Protein AF-A0AA41Q499-F1 (afdb_monomer)

Structure (mmCIF, N/CA/C/O backbone):
data_AF-A0AA41Q499-F1
#
_entry.id   AF-A0AA41Q499-F1
#
loop_
_atom_site.group_PDB
_atom_site.id
_atom_site.type_symbol
_atom_site.label_atom_id
_atom_site.label_alt_id
_atom_site.label_comp_id
_atom_site.label_asym_id
_atom_site.label_entity_id
_atom_site.label_seq_id
_atom_site.pdbx_PDB_ins_code
_atom_site.Cartn_x
_atom_site.Cartn_y
_atom_site.Cartn_z
_atom_site.occupancy
_atom_site.B_iso_or_equiv
_atom_site.auth_seq_id
_atom_site.auth_comp_id
_atom_site.auth_asym_id
_atom_site.auth_atom_id
_atom_site.pdbx_PDB_model_num
ATOM 1 N N . MET A 1 1 ? -17.524 -52.673 -9.592 1.00 49.00 1 MET A N 1
ATOM 2 C CA . MET A 1 1 ? -18.137 -52.520 -10.930 1.00 49.00 1 MET A CA 1
ATOM 3 C C . MET A 1 1 ? -19.169 -51.407 -10.842 1.00 49.00 1 MET A C 1
ATOM 5 O O . MET A 1 1 ? -19.839 -51.350 -9.822 1.00 49.00 1 MET A O 1
ATOM 9 N N . SER A 1 2 ? -19.256 -50.560 -11.874 1.00 45.56 2 SER A N 1
ATOM 10 C CA . SER A 1 2 ? -20.000 -49.282 -11.948 1.00 45.56 2 SER A CA 1
ATOM 11 C C . SER A 1 2 ? -19.295 -48.125 -11.217 1.00 45.56 2 SER A C 1
ATOM 13 O O . SER A 1 2 ? -19.260 -48.105 -9.995 1.00 45.56 2 SER A O 1
ATOM 15 N N . GLY A 1 3 ? -18.615 -47.171 -11.860 1.00 41.41 3 GLY A N 1
ATOM 16 C CA . GLY A 1 3 ? -18.706 -46.705 -13.250 1.00 41.41 3 GLY A CA 1
ATOM 17 C C . GLY A 1 3 ? -19.761 -45.599 -13.365 1.00 41.41 3 GLY A C 1
ATOM 18 O O . GLY A 1 3 ? -20.896 -45.833 -12.968 1.00 41.41 3 GLY A O 1
ATOM 19 N N . ASP A 1 4 ? -19.349 -44.445 -13.899 1.00 52.06 4 ASP A N 1
ATOM 20 C CA . ASP A 1 4 ? -20.146 -43.274 -14.316 1.00 52.06 4 ASP A CA 1
ATOM 21 C C . ASP A 1 4 ? -20.616 -42.248 -13.277 1.00 52.06 4 ASP A C 1
ATOM 23 O O . ASP A 1 4 ? -21.731 -42.296 -12.768 1.00 52.06 4 ASP A O 1
ATOM 27 N N . ALA A 1 5 ? -19.795 -41.208 -13.073 1.00 48.59 5 ALA A N 1
ATOM 28 C CA . ALA A 1 5 ? -20.274 -39.909 -12.578 1.00 48.59 5 ALA A CA 1
ATOM 29 C C . ALA A 1 5 ? -19.362 -38.711 -12.938 1.00 48.59 5 ALA A C 1
ATOM 31 O O . ALA A 1 5 ? -19.284 -37.757 -12.160 1.00 48.59 5 ALA A O 1
ATOM 32 N N . ARG A 1 6 ? -18.620 -38.728 -14.063 1.00 48.22 6 ARG A N 1
ATOM 33 C CA . ARG A 1 6 ? -17.633 -37.655 -14.338 1.00 48.22 6 ARG A CA 1
ATOM 34 C C . ARG A 1 6 ? -17.568 -37.035 -15.735 1.00 48.22 6 ARG A C 1
ATOM 36 O O . ARG A 1 6 ? -16.698 -36.203 -15.953 1.00 48.22 6 ARG A O 1
ATOM 43 N N . GLU A 1 7 ? -18.522 -37.296 -16.621 1.00 50.66 7 GLU A N 1
ATOM 44 C CA . GLU A 1 7 ? -18.574 -36.659 -17.948 1.00 50.66 7 GLU A CA 1
ATOM 45 C C . GLU A 1 7 ? -19.890 -35.905 -18.153 1.00 50.66 7 GLU A C 1
ATOM 47 O O . GLU A 1 7 ? -20.846 -36.435 -18.715 1.00 50.66 7 GLU A O 1
ATOM 52 N N . ARG A 1 8 ? -19.982 -34.661 -17.655 1.00 49.72 8 ARG A N 1
ATOM 53 C CA . ARG A 1 8 ? -21.049 -33.731 -18.081 1.00 49.72 8 ARG A CA 1
ATOM 54 C C . ARG A 1 8 ? -20.822 -32.264 -17.706 1.00 49.72 8 ARG A C 1
ATOM 56 O O . ARG A 1 8 ? -21.740 -31.615 -17.226 1.00 49.72 8 ARG A O 1
ATOM 63 N N . VAL A 1 9 ? -19.624 -31.712 -17.910 1.00 52.47 9 VAL A N 1
ATOM 64 C CA . VAL A 1 9 ? -19.437 -30.245 -17.849 1.00 52.47 9 VAL A CA 1
ATOM 65 C C . VAL A 1 9 ? -18.378 -29.776 -18.855 1.00 52.47 9 VAL A C 1
ATOM 67 O O . VAL A 1 9 ? -17.438 -29.085 -18.495 1.00 52.47 9 VAL A O 1
ATOM 70 N N . GLU A 1 10 ? -18.518 -30.139 -20.129 1.00 50.50 10 GLU A N 1
ATOM 71 C CA . GLU A 1 10 ? -17.802 -29.480 -21.231 1.00 50.50 10 GLU A CA 1
ATOM 72 C C . GLU A 1 10 ? -18.758 -29.379 -22.422 1.00 50.50 10 GLU A C 1
ATOM 74 O O . GLU A 1 10 ? -19.064 -30.370 -23.076 1.00 50.50 10 GLU A O 1
ATOM 79 N N . GLY A 1 11 ? -19.328 -28.193 -22.650 1.00 47.84 11 GLY A N 1
ATOM 80 C CA . GLY A 1 11 ? -20.305 -28.009 -23.725 1.00 47.84 11 GLY A CA 1
ATOM 81 C C . GLY A 1 11 ? -21.080 -26.699 -23.658 1.00 47.84 11 GLY A C 1
ATOM 82 O O . GLY A 1 11 ? -22.304 -26.713 -23.672 1.00 47.84 11 GLY A O 1
ATOM 83 N N . ALA A 1 12 ? -20.387 -25.565 -23.554 1.00 46.06 12 ALA A N 1
ATOM 84 C CA . ALA A 1 12 ? -20.988 -24.247 -23.781 1.00 46.06 12 ALA A CA 1
ATOM 85 C C . ALA A 1 12 ? -19.937 -23.258 -24.315 1.00 46.06 12 ALA A C 1
ATOM 87 O O . ALA A 1 12 ? -19.732 -22.176 -23.771 1.00 46.06 12 ALA A O 1
ATOM 88 N N . ALA A 1 13 ? -19.239 -23.654 -25.381 1.00 46.53 13 ALA A N 1
ATOM 89 C CA . ALA A 1 13 ? -18.496 -22.736 -26.236 1.00 46.53 13 ALA A CA 1
ATOM 90 C C . ALA A 1 13 ? -19.452 -22.260 -27.340 1.00 46.53 13 ALA A C 1
ATOM 92 O O . ALA A 1 13 ? -19.577 -22.885 -28.389 1.00 46.53 13 ALA A O 1
ATOM 93 N N . GLY A 1 14 ? -20.201 -21.197 -27.039 1.00 47.72 14 GLY A N 1
ATOM 94 C CA . GLY A 1 14 ? -21.052 -20.502 -27.998 1.00 47.72 14 GLY A CA 1
ATOM 95 C C . GLY A 1 14 ? -20.212 -19.579 -28.871 1.00 47.72 14 GLY A C 1
ATOM 96 O O . GLY A 1 14 ? -19.855 -18.478 -28.461 1.00 47.72 14 GLY A O 1
ATOM 97 N N . THR A 1 15 ? -19.898 -20.055 -30.068 1.00 47.66 15 THR A N 1
ATOM 98 C CA . THR A 1 15 ? -19.385 -19.287 -31.201 1.00 47.66 15 THR A CA 1
ATOM 99 C C . THR A 1 15 ? -20.528 -18.438 -31.760 1.00 47.66 15 THR A C 1
ATOM 101 O O . THR A 1 15 ? -21.470 -18.965 -32.345 1.00 47.66 15 THR A O 1
ATOM 104 N N . GLY A 1 16 ? -20.467 -17.126 -31.540 1.00 50.94 16 GLY A N 1
ATOM 105 C CA . GLY A 1 16 ? -21.378 -16.143 -32.121 1.00 50.94 16 GLY A CA 1
ATOM 106 C C . GLY A 1 16 ? -20.576 -15.092 -32.873 1.00 50.94 16 GLY A C 1
ATOM 107 O O . GLY A 1 16 ? -20.203 -14.075 -32.296 1.00 50.94 16 GLY A O 1
ATOM 108 N N . ASP A 1 17 ? -20.289 -15.381 -34.140 1.00 48.78 17 ASP A N 1
ATOM 109 C CA . ASP A 1 17 ? -19.754 -14.431 -35.111 1.00 48.78 17 ASP A CA 1
ATOM 110 C C . ASP A 1 17 ? -20.888 -13.646 -35.794 1.00 48.78 17 ASP A C 1
ATOM 112 O O . ASP A 1 17 ? -21.971 -14.170 -36.041 1.00 48.78 17 ASP A O 1
ATOM 116 N N . ALA A 1 18 ? -20.537 -12.419 -36.188 1.00 45.59 18 ALA A N 1
ATOM 117 C CA . ALA A 1 18 ? -21.080 -11.645 -37.310 1.00 45.59 18 ALA A CA 1
ATOM 118 C C . ALA A 1 18 ? -22.476 -10.987 -37.200 1.00 45.59 18 ALA A C 1
ATOM 120 O O . ALA A 1 18 ? -23.498 -11.556 -37.564 1.00 45.59 18 ALA A O 1
ATOM 121 N N . ALA A 1 19 ? -22.463 -9.687 -36.879 1.00 47.41 19 ALA A N 1
ATOM 122 C CA . ALA A 1 19 ? -23.127 -8.597 -37.623 1.00 47.41 19 ALA A CA 1
ATOM 123 C C . ALA A 1 19 ? -22.634 -7.268 -37.000 1.00 47.41 19 ALA A C 1
ATOM 125 O O . ALA A 1 19 ? -22.725 -7.086 -35.794 1.00 47.41 19 ALA A O 1
ATOM 126 N N . GLY A 1 20 ? -21.982 -6.327 -37.685 1.00 43.19 20 GLY A N 1
ATOM 127 C CA . GLY A 1 20 ? -22.344 -5.777 -38.986 1.00 43.19 20 GLY A CA 1
ATOM 128 C C . GLY A 1 20 ? -23.484 -4.775 -38.794 1.00 43.19 20 GLY A C 1
ATOM 129 O O . GLY A 1 20 ? -24.637 -5.158 -38.931 1.00 43.19 20 GLY A O 1
ATOM 130 N N . GLY A 1 21 ? -23.197 -3.517 -38.434 1.00 42.28 21 GLY A N 1
ATOM 131 C CA . GLY A 1 21 ? -24.280 -2.553 -38.215 1.00 42.28 21 GLY A CA 1
ATOM 132 C C . GLY A 1 21 ? -23.874 -1.172 -37.715 1.00 42.28 21 GLY A C 1
ATOM 133 O O . GLY A 1 21 ? -23.956 -0.900 -36.528 1.00 42.28 21 GLY A O 1
ATOM 134 N N . SER A 1 22 ? -23.522 -0.309 -38.666 1.00 44.81 22 SER A N 1
ATOM 135 C CA . SER A 1 22 ? -23.851 1.121 -38.711 1.00 44.81 22 SER A CA 1
ATOM 136 C C . SER A 1 22 ? -23.398 2.044 -37.572 1.00 44.81 22 SER A C 1
ATOM 138 O O . SER A 1 22 ? -23.951 2.082 -36.476 1.00 44.81 22 SER A O 1
ATOM 140 N N . GLY A 1 23 ? -22.461 2.926 -37.927 1.00 48.88 23 GLY A N 1
ATOM 141 C CA . GLY A 1 23 ? -22.210 4.167 -37.210 1.00 48.88 23 GLY A CA 1
ATOM 142 C C . GLY A 1 23 ? -23.476 5.020 -37.123 1.00 48.88 23 GLY A C 1
ATOM 143 O O . GLY A 1 23 ? -24.023 5.451 -38.135 1.00 48.88 23 GLY A O 1
ATOM 144 N N . GLY A 1 24 ? -23.922 5.260 -35.895 1.00 46.75 24 GLY A N 1
ATOM 145 C CA . GLY A 1 24 ? -24.858 6.314 -35.539 1.00 46.75 24 GLY A CA 1
ATOM 146 C C . GLY A 1 24 ? -24.092 7.393 -34.791 1.00 46.75 24 GLY A C 1
ATOM 147 O O . GLY A 1 24 ? -23.709 7.202 -33.640 1.00 46.75 24 GLY A O 1
ATOM 148 N N . VAL A 1 25 ? -23.839 8.508 -35.470 1.00 60.25 25 VAL A N 1
ATOM 149 C CA . VAL A 1 25 ? -23.450 9.775 -34.849 1.00 60.25 25 VAL A CA 1
ATOM 150 C C . VAL A 1 25 ? -24.585 10.173 -33.896 1.00 60.25 25 VAL A C 1
ATOM 152 O O . VAL A 1 25 ? -25.722 10.290 -34.357 1.00 60.25 25 VAL A O 1
ATOM 155 N N . PRO A 1 26 ? -24.343 10.348 -32.586 1.00 61.91 26 PRO A N 1
ATOM 156 C CA . PRO A 1 26 ? -25.371 10.880 -31.705 1.00 61.91 26 PRO A CA 1
ATOM 157 C C . PRO A 1 26 ? -25.630 12.352 -32.075 1.00 61.91 26 PRO A C 1
ATOM 159 O O . PRO A 1 26 ? -24.667 13.105 -32.241 1.00 61.91 26 PRO A O 1
ATOM 162 N N . PRO A 1 27 ? -26.896 12.776 -32.230 1.00 60.09 27 PRO A N 1
ATOM 163 C CA . PRO A 1 27 ? -27.219 14.162 -32.534 1.00 60.09 27 PRO A CA 1
ATOM 164 C C . PRO A 1 27 ? -26.810 15.077 -31.375 1.00 60.09 27 PRO A C 1
ATOM 166 O O . PRO A 1 27 ? -27.083 14.791 -30.207 1.00 60.09 27 PRO A O 1
ATOM 169 N N . GLU A 1 28 ? -26.166 16.191 -31.725 1.00 53.00 28 GLU A N 1
ATOM 170 C CA . GLU A 1 28 ? -25.984 17.346 -30.850 1.00 53.00 28 GLU A CA 1
ATOM 171 C C . GLU A 1 28 ? -27.330 17.776 -30.243 1.00 53.00 28 GLU A C 1
ATOM 173 O O . GLU A 1 28 ? -28.268 18.073 -30.991 1.00 53.00 28 GLU A O 1
ATOM 178 N N . PRO A 1 29 ? -27.438 17.907 -28.910 1.00 57.09 29 PRO A N 1
ATOM 179 C CA . PRO A 1 29 ? -28.519 18.659 -28.302 1.00 57.09 29 PRO A CA 1
ATOM 180 C C . PRO A 1 29 ? -28.250 20.159 -28.488 1.00 57.09 29 PRO A C 1
ATOM 182 O O . PRO A 1 29 ? -27.723 20.847 -27.616 1.00 57.09 29 PRO A O 1
ATOM 185 N N . SER A 1 30 ? -28.637 20.668 -29.655 1.00 55.22 30 SER A N 1
ATOM 186 C CA . SER A 1 30 ? -28.934 22.081 -29.862 1.00 55.22 30 SER A CA 1
ATOM 187 C C . SER A 1 30 ? -30.302 22.360 -29.240 1.00 55.22 30 SER A C 1
ATOM 189 O O . SER A 1 30 ? -31.347 22.012 -29.782 1.00 55.22 30 SER A O 1
ATOM 191 N N . GLY A 1 31 ? -30.311 22.945 -28.044 1.00 47.59 31 GLY A N 1
ATOM 192 C CA . GLY A 1 31 ? -31.575 23.248 -27.394 1.00 47.59 31 GLY A CA 1
ATOM 193 C C . GLY A 1 31 ? -31.456 23.831 -25.999 1.00 47.59 31 GLY A C 1
ATOM 194 O O . GLY A 1 31 ? -31.385 23.095 -25.023 1.00 47.59 31 GLY A O 1
ATOM 195 N N . ARG A 1 32 ? -31.655 25.150 -25.958 1.00 43.12 32 ARG A N 1
ATOM 196 C CA . ARG A 1 32 ? -32.488 25.837 -24.963 1.00 43.12 32 ARG A CA 1
ATOM 197 C C . ARG A 1 32 ? -31.788 26.336 -23.698 1.00 43.12 32 ARG A C 1
ATOM 199 O O . ARG A 1 32 ? -31.749 25.696 -22.652 1.00 43.12 32 ARG A O 1
ATOM 206 N N . SER A 1 33 ? -31.327 27.579 -23.829 1.00 54.72 33 SER A N 1
ATOM 207 C CA . SER A 1 33 ? -31.548 28.649 -22.857 1.00 54.72 33 SER A CA 1
ATOM 208 C C . SER A 1 33 ? -32.869 28.468 -22.116 1.00 54.72 33 SER A C 1
ATOM 210 O O . SER A 1 33 ? -33.902 28.434 -22.770 1.00 54.72 33 SER A O 1
ATOM 212 N N . ASP A 1 34 ? -32.792 28.335 -20.796 1.00 48.66 34 ASP A N 1
ATOM 213 C CA . ASP A 1 34 ? -33.735 28.844 -19.794 1.00 48.66 34 ASP A CA 1
ATOM 214 C C . ASP A 1 34 ? -33.146 28.457 -18.432 1.00 48.66 34 ASP A C 1
ATOM 216 O O . ASP A 1 34 ? -33.470 27.427 -17.845 1.00 48.66 34 ASP A O 1
ATOM 220 N N . ALA A 1 35 ? -32.182 29.251 -17.960 1.00 44.56 35 ALA A N 1
ATOM 221 C CA . ALA A 1 35 ? -31.728 29.170 -16.581 1.00 44.56 35 ALA A CA 1
ATOM 222 C C . ALA A 1 35 ? -32.799 29.841 -15.701 1.00 44.56 35 ALA A C 1
ATOM 224 O O . ALA A 1 35 ? -32.964 31.060 -15.795 1.00 44.56 35 ALA A O 1
ATOM 225 N N . PRO A 1 36 ? -33.541 29.103 -14.855 1.00 52.41 36 PRO A N 1
ATOM 226 C CA . PRO A 1 36 ? -34.376 29.733 -13.850 1.00 52.41 36 PRO A CA 1
ATOM 227 C C . PRO A 1 36 ? -33.457 30.447 -12.860 1.00 52.41 36 PRO A C 1
ATOM 229 O O . PRO A 1 36 ? -32.473 29.878 -12.380 1.00 52.41 36 PRO A O 1
ATOM 232 N N . GLY A 1 37 ? -33.766 31.717 -12.603 1.00 51.62 37 GLY A N 1
ATOM 233 C CA . GLY A 1 37 ? -33.041 32.566 -11.674 1.00 51.62 37 GLY A CA 1
ATOM 234 C C . GLY A 1 37 ? -32.734 31.832 -10.374 1.00 51.62 37 GLY A C 1
ATOM 235 O O . GLY A 1 37 ? -33.625 31.320 -9.697 1.00 51.62 37 GLY A O 1
ATOM 236 N N . LEU A 1 38 ? -31.447 31.796 -10.039 1.00 48.75 38 LEU A N 1
ATOM 237 C CA . LEU A 1 38 ? -30.964 31.471 -8.709 1.00 48.75 38 LEU A CA 1
ATOM 238 C C . LEU A 1 38 ? -31.445 32.569 -7.757 1.00 48.75 38 LEU A C 1
ATOM 240 O O . LEU A 1 38 ? -30.733 33.527 -7.463 1.00 48.75 38 LEU A O 1
ATOM 244 N N . SER A 1 39 ? -32.679 32.423 -7.286 1.00 52.22 39 SER A N 1
ATOM 245 C CA . SER A 1 39 ? -33.155 33.044 -6.061 1.00 52.22 39 SER A CA 1
ATOM 246 C C . SER A 1 39 ? -32.264 32.507 -4.946 1.00 52.22 39 SER A C 1
ATOM 248 O O . SER A 1 39 ? -32.374 31.345 -4.547 1.00 52.22 39 SER A O 1
ATOM 250 N N . GLY A 1 40 ? -31.311 33.324 -4.502 1.00 64.44 40 GLY A N 1
ATOM 251 C CA . GLY A 1 40 ? -30.504 33.015 -3.331 1.00 64.44 40 GLY A CA 1
ATOM 252 C C . GLY A 1 40 ? -31.403 32.728 -2.120 1.00 64.44 40 GLY A C 1
ATOM 253 O O . GLY A 1 40 ? -32.534 33.221 -2.061 1.00 64.44 40 GLY A O 1
ATOM 254 N N . PRO A 1 41 ? -30.931 31.922 -1.155 1.00 69.81 41 PRO A N 1
ATOM 255 C CA . PRO A 1 41 ? -31.677 31.673 0.069 1.00 69.81 41 PRO A CA 1
ATOM 256 C C . PRO A 1 41 ? -32.040 33.007 0.747 1.00 69.81 41 PRO A C 1
ATOM 258 O O . PRO A 1 41 ? -31.221 33.932 0.731 1.00 69.81 41 PRO A O 1
ATOM 261 N N . PRO A 1 42 ? -33.247 33.126 1.328 1.00 66.56 42 PRO A N 1
ATOM 262 C CA . PRO A 1 42 ? -33.687 34.346 1.992 1.00 66.56 42 PRO A CA 1
ATOM 263 C C . PRO A 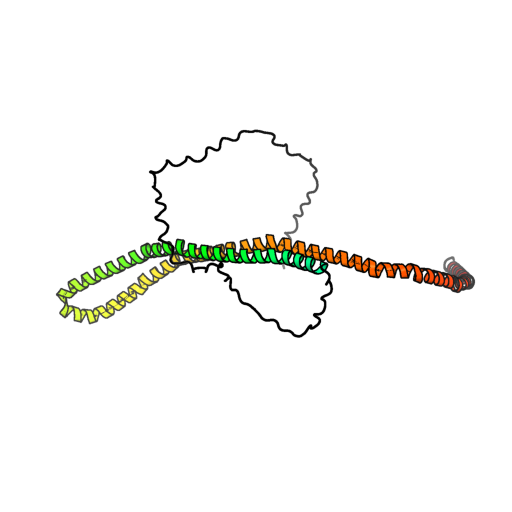1 42 ? -32.670 34.747 3.061 1.00 66.56 42 PRO A C 1
ATOM 265 O O . PRO A 1 42 ? -32.319 33.943 3.929 1.00 66.56 42 PRO A O 1
ATOM 268 N N . GLN A 1 43 ? -32.176 35.986 2.977 1.00 69.94 43 GLN A N 1
ATOM 269 C CA . GLN A 1 43 ? -31.364 36.557 4.044 1.00 69.94 43 GLN A CA 1
ATOM 270 C C . GLN A 1 43 ? -32.176 36.526 5.348 1.00 69.94 43 GLN A C 1
ATOM 272 O O . GLN A 1 43 ? -33.345 36.924 5.343 1.00 69.94 43 GLN A O 1
ATOM 277 N N . PRO A 1 44 ? -31.591 36.060 6.464 1.00 76.94 44 PRO A N 1
ATOM 278 C CA . PRO A 1 44 ? -32.225 36.196 7.763 1.00 76.94 44 PRO A CA 1
ATOM 279 C C . PRO A 1 44 ? -32.408 37.688 8.092 1.00 76.94 44 PRO A C 1
ATOM 281 O O . PRO A 1 44 ? -31.569 38.505 7.700 1.00 76.94 44 PRO A O 1
ATOM 284 N N . PRO A 1 45 ? -33.489 38.058 8.801 1.00 76.19 45 PRO A N 1
ATOM 285 C CA . PRO A 1 45 ? -33.729 39.441 9.190 1.00 76.19 45 PRO A CA 1
ATOM 286 C C . PRO A 1 45 ? -32.537 39.984 9.994 1.00 76.19 45 PRO A C 1
ATOM 288 O O . PRO A 1 45 ? -31.934 39.226 10.764 1.00 76.19 45 PRO A O 1
ATOM 291 N N . PRO A 1 46 ? -32.192 41.277 9.843 1.00 64.12 46 PRO A N 1
ATOM 292 C CA . PRO A 1 46 ? -31.149 41.901 10.641 1.00 64.12 46 PRO A CA 1
ATOM 293 C C . PRO A 1 46 ? -31.527 41.771 12.117 1.00 64.12 46 PRO A C 1
ATOM 295 O O . PRO A 1 46 ? -32.509 42.351 12.582 1.00 64.12 46 PRO A O 1
ATOM 298 N N . GLY A 1 47 ? -30.767 40.949 12.841 1.00 68.88 47 GLY A N 1
ATOM 299 C CA . GLY A 1 47 ? -30.878 40.863 14.289 1.00 68.88 47 GLY A CA 1
ATOM 300 C C . GLY A 1 47 ? -30.599 42.233 14.919 1.00 68.88 47 GLY A C 1
ATOM 301 O O . GLY A 1 47 ? -29.869 43.037 14.329 1.00 68.88 47 GLY A O 1
ATOM 302 N N . PRO A 1 48 ? -31.176 42.522 16.097 1.00 66.56 48 PRO A N 1
ATOM 303 C CA . PRO A 1 48 ? -30.952 43.780 16.799 1.00 66.56 48 PRO A CA 1
ATOM 304 C C . PRO A 1 48 ? -29.449 44.011 16.967 1.00 66.56 48 PRO A C 1
ATOM 306 O O . PRO A 1 48 ? -28.726 43.110 17.394 1.00 66.56 48 PRO A O 1
ATOM 309 N N . GLY A 1 49 ? -28.996 45.200 16.562 1.00 57.84 49 GLY A N 1
ATOM 310 C CA . GLY A 1 49 ? -27.591 45.571 16.449 1.00 57.84 49 GLY A CA 1
ATOM 311 C C . GLY A 1 49 ? -26.783 45.184 17.680 1.00 57.84 49 GLY A C 1
ATOM 312 O O . GLY A 1 49 ? -26.865 45.825 18.726 1.00 57.84 49 GLY A O 1
ATOM 313 N N . VAL A 1 50 ? -25.969 44.142 17.528 1.00 58.22 50 VAL A N 1
ATOM 314 C CA . VAL A 1 50 ? -24.881 43.856 18.452 1.00 58.22 50 VAL A CA 1
ATOM 315 C C . VAL A 1 50 ? -23.836 44.929 18.188 1.00 58.22 50 VAL A C 1
ATOM 317 O O . VAL A 1 50 ? -23.115 44.889 17.191 1.00 58.22 50 VAL A O 1
ATOM 320 N N . VAL A 1 51 ? -23.817 45.935 19.059 1.00 65.12 51 VAL A N 1
ATOM 321 C CA . VAL A 1 51 ? -22.733 46.907 19.167 1.00 65.12 51 VAL A CA 1
ATOM 322 C C . VAL A 1 51 ? -21.472 46.106 19.475 1.00 65.12 51 VAL A C 1
ATOM 324 O O . VAL A 1 51 ? -21.244 45.680 20.605 1.00 65.12 51 VAL A O 1
ATOM 327 N N . HIS A 1 52 ? -20.693 45.814 18.436 1.00 52.84 52 HIS A N 1
ATOM 328 C CA . HIS A 1 52 ? -19.360 45.261 18.584 1.00 52.84 52 HIS A CA 1
ATOM 329 C C . HIS A 1 52 ? -18.495 46.342 19.215 1.00 52.84 52 HIS A C 1
ATOM 331 O O . HIS A 1 52 ? -18.044 47.249 18.526 1.00 52.84 52 HIS A O 1
ATOM 337 N N . ASP A 1 53 ? -18.300 46.250 20.525 1.00 63.00 53 ASP A N 1
ATOM 338 C CA . ASP A 1 53 ? -17.241 46.967 21.215 1.00 63.00 53 ASP A CA 1
ATOM 339 C C . ASP A 1 53 ? -15.897 46.340 20.792 1.00 63.00 53 ASP A C 1
ATOM 341 O O . ASP A 1 53 ? -15.616 45.185 21.140 1.00 63.00 53 ASP A O 1
ATOM 345 N N . PRO A 1 54 ? -15.069 47.032 19.986 1.00 60.50 54 PRO A N 1
ATOM 346 C CA . PRO A 1 54 ? -13.809 46.485 19.496 1.00 60.50 54 PRO A CA 1
ATOM 347 C C . PRO A 1 54 ? -12.743 46.368 20.597 1.00 60.50 54 PRO A C 1
ATOM 349 O O . PRO A 1 54 ? -11.651 45.874 20.325 1.00 60.50 54 PRO A O 1
ATOM 352 N N . THR A 1 55 ? -13.035 46.785 21.834 1.00 63.28 55 THR A N 1
ATOM 353 C CA . THR A 1 55 ? -12.074 46.744 22.945 1.00 63.28 55 THR A CA 1
ATOM 354 C C . THR A 1 55 ? -12.168 45.483 23.810 1.00 63.28 55 THR A C 1
ATOM 356 O O . THR A 1 55 ? -11.239 45.180 24.554 1.00 63.28 55 THR A O 1
ATOM 359 N N . ALA A 1 56 ? -13.218 44.667 23.659 1.00 54.59 56 ALA A N 1
ATOM 360 C CA . ALA A 1 56 ? -13.440 43.498 24.517 1.00 54.59 56 ALA A CA 1
ATOM 361 C C . ALA A 1 56 ? -12.655 42.224 24.117 1.00 54.59 56 ALA A C 1
ATOM 363 O O . ALA A 1 56 ? -12.712 41.223 24.830 1.00 54.59 56 ALA A O 1
ATOM 364 N N . TYR A 1 57 ? -11.911 42.227 23.002 1.00 51.16 57 TYR A N 1
ATOM 365 C CA . TYR A 1 57 ? -11.183 41.036 22.521 1.00 51.16 57 TYR A CA 1
ATOM 366 C C . TYR A 1 57 ? -9.674 41.038 22.794 1.00 51.16 57 TYR A C 1
ATOM 368 O O . TYR A 1 57 ? -8.997 40.064 22.471 1.00 51.16 57 TYR A O 1
ATOM 376 N N . THR A 1 58 ? -9.123 42.085 23.409 1.00 57.59 58 THR A N 1
ATOM 377 C CA . THR A 1 58 ? -7.673 42.177 23.651 1.00 57.59 58 THR A CA 1
ATOM 378 C C . THR A 1 58 ? -7.192 41.535 24.952 1.00 57.59 58 THR A C 1
ATOM 380 O O . THR A 1 58 ? -5.984 41.459 25.154 1.00 57.59 58 THR A O 1
ATOM 383 N N . GLU A 1 59 ? -8.077 41.037 25.821 1.00 57.75 59 GLU A N 1
ATOM 384 C CA . GLU A 1 59 ? -7.663 40.648 27.181 1.00 57.75 59 GLU A CA 1
ATOM 385 C C . GLU A 1 59 ? -7.589 39.134 27.446 1.00 57.75 59 GLU A C 1
ATOM 387 O O . GLU A 1 59 ? -6.963 38.716 28.416 1.00 57.75 59 GLU A O 1
ATOM 392 N N . TYR A 1 60 ? -8.125 38.278 26.567 1.00 54.34 60 TYR A N 1
ATOM 393 C CA . TYR A 1 60 ? -8.290 36.852 26.898 1.00 54.34 60 TYR A CA 1
ATOM 394 C C . TYR A 1 60 ? -7.296 35.852 26.294 1.00 54.34 60 TYR A C 1
ATOM 396 O O . TYR A 1 60 ? -7.458 34.659 26.538 1.00 54.34 60 TYR A O 1
ATOM 404 N N . ASP A 1 61 ? -6.244 36.275 25.582 1.00 48.22 61 ASP A N 1
ATOM 405 C CA . ASP A 1 61 ? -5.321 35.296 24.971 1.00 48.22 61 ASP A CA 1
ATOM 406 C C . ASP A 1 61 ? -3.831 35.688 24.978 1.00 48.22 61 ASP A C 1
ATOM 408 O O . ASP A 1 61 ? -3.053 35.343 24.089 1.00 48.22 61 ASP A O 1
ATOM 412 N N . ALA A 1 62 ? -3.395 36.398 26.023 1.00 55.41 62 ALA A N 1
ATOM 413 C CA . ALA A 1 62 ? -1.981 36.740 26.230 1.00 55.41 62 ALA A CA 1
ATOM 414 C C . ALA A 1 62 ? -1.165 35.640 26.953 1.00 55.41 62 ALA A C 1
ATOM 416 O O . ALA A 1 62 ? 0.026 35.820 27.208 1.00 55.41 62 ALA A O 1
ATOM 417 N N . GLY A 1 63 ? -1.780 34.504 27.306 1.00 56.69 63 GLY A N 1
ATOM 418 C CA . GLY A 1 63 ? -1.194 33.530 28.236 1.00 56.69 63 GLY A CA 1
ATOM 419 C C . GLY A 1 63 ? -0.511 32.299 27.632 1.00 56.69 63 GLY A C 1
ATOM 420 O O . GLY A 1 63 ? 0.211 31.621 28.361 1.00 56.69 63 GLY A O 1
ATOM 421 N N . LEU A 1 64 ? -0.721 31.964 26.349 1.00 56.50 64 LEU A N 1
ATOM 422 C CA . LEU A 1 64 ? -0.362 30.623 25.848 1.00 56.50 64 LEU A CA 1
ATOM 423 C C . LEU A 1 64 ? 0.447 30.544 24.548 1.00 56.50 64 LEU A C 1
ATOM 425 O O . LEU A 1 64 ? 0.610 29.450 24.004 1.00 56.50 64 LEU A O 1
ATOM 429 N N . TYR A 1 65 ? 1.036 31.648 24.087 1.00 49.19 65 TYR A N 1
ATOM 430 C CA . TYR A 1 65 ? 2.014 31.598 22.999 1.00 49.19 65 TYR A CA 1
ATOM 431 C C . TYR A 1 65 ? 3.421 31.943 23.503 1.00 49.19 65 TYR A C 1
ATOM 433 O O . TYR A 1 65 ? 3.622 33.015 24.078 1.00 49.19 65 TYR A O 1
ATOM 441 N N . PRO A 1 66 ? 4.424 31.064 23.296 1.00 58.84 66 PRO A N 1
ATOM 442 C CA . PRO A 1 66 ? 5.806 31.390 23.601 1.00 58.84 66 PRO A CA 1
ATOM 443 C C . PRO A 1 66 ? 6.230 32.593 22.756 1.00 58.84 66 PRO A C 1
ATOM 445 O O . PRO A 1 66 ? 6.215 32.564 21.526 1.00 58.84 66 PRO A O 1
ATOM 448 N N . ARG A 1 67 ? 6.584 33.662 23.465 1.00 54.38 67 ARG A N 1
ATOM 449 C CA . ARG A 1 67 ? 7.089 34.938 22.964 1.00 54.38 67 ARG A CA 1
ATOM 450 C C . ARG A 1 67 ? 8.266 34.683 22.014 1.00 54.38 67 ARG A C 1
ATOM 452 O O . ARG A 1 67 ? 9.375 34.398 22.457 1.00 54.38 67 ARG A O 1
ATOM 459 N N . VAL A 1 68 ? 8.025 34.760 20.706 1.00 63.09 68 VAL A N 1
ATOM 460 C CA . VAL A 1 68 ? 9.095 34.766 19.701 1.00 63.09 68 VAL A CA 1
ATOM 461 C C . VAL A 1 68 ? 9.835 36.099 19.857 1.00 63.09 68 VAL A C 1
ATOM 463 O O . VAL A 1 68 ? 9.192 37.148 19.771 1.00 63.09 68 VAL A O 1
ATOM 466 N N . PRO A 1 69 ? 11.149 36.110 20.141 1.00 63.25 69 PRO A N 1
ATOM 467 C CA . PRO A 1 69 ? 11.881 37.360 20.268 1.00 63.25 69 PRO A CA 1
ATOM 468 C C . PRO A 1 69 ? 11.917 38.079 18.909 1.00 63.25 69 PRO A C 1
ATOM 470 O O . PRO A 1 69 ? 12.114 37.424 17.879 1.00 63.25 69 PRO A O 1
ATOM 473 N N . PRO A 1 70 ? 11.751 39.412 18.876 1.00 57.03 70 PRO A N 1
ATOM 474 C CA . PRO A 1 70 ? 11.879 40.180 17.647 1.00 57.03 70 PRO A CA 1
ATOM 475 C C . PRO A 1 70 ? 13.306 40.045 17.097 1.00 57.03 70 PRO A C 1
ATOM 477 O O . PRO A 1 70 ? 14.273 40.530 17.686 1.00 57.03 70 PRO A O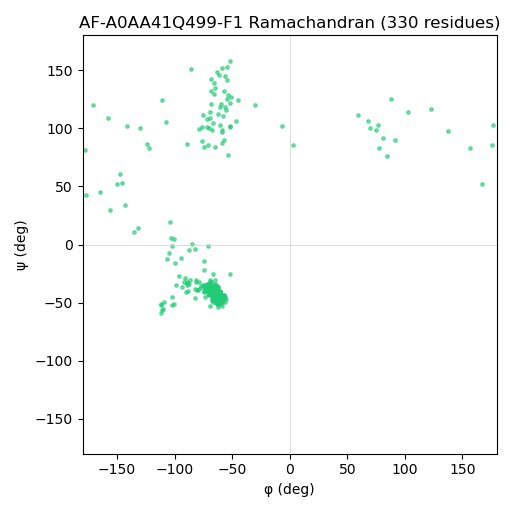 1
ATOM 480 N N . GLN A 1 71 ? 13.444 39.377 15.950 1.00 56.75 71 GLN A N 1
ATOM 481 C CA . GLN A 1 71 ? 14.657 39.414 15.133 1.00 56.75 71 GLN A CA 1
ATOM 482 C C . GLN A 1 71 ? 14.755 40.795 14.483 1.00 56.75 71 GLN A C 1
ATOM 484 O O . GLN A 1 71 ? 14.272 41.014 13.379 1.00 56.75 71 GLN A O 1
ATOM 489 N N . GLY A 1 72 ? 15.332 41.754 15.200 1.00 58.41 72 GLY A N 1
ATOM 490 C CA . GLY A 1 72 ? 15.405 43.126 14.706 1.00 58.41 72 GLY A CA 1
ATOM 491 C C . GLY A 1 72 ? 16.167 44.073 15.618 1.00 58.41 72 GLY A C 1
ATOM 492 O O . GLY A 1 72 ? 15.712 45.180 15.855 1.00 58.41 72 GLY A O 1
ATOM 493 N N . ALA A 1 73 ? 17.305 43.642 16.160 1.00 51.91 73 ALA A N 1
ATOM 494 C CA . ALA A 1 73 ? 18.232 44.534 16.854 1.00 51.91 73 ALA A CA 1
ATOM 495 C C . ALA A 1 73 ? 19.674 44.054 16.643 1.00 51.91 73 ALA A C 1
ATOM 497 O O . ALA A 1 73 ? 20.389 43.699 17.580 1.00 51.91 73 ALA A O 1
ATOM 498 N N . VAL A 1 74 ? 20.112 44.019 15.380 1.00 55.06 74 VAL A N 1
ATOM 499 C CA . VAL A 1 74 ? 21.542 43.920 15.065 1.00 55.06 74 VAL A CA 1
ATOM 500 C C . VAL A 1 74 ? 22.157 45.296 15.293 1.00 55.06 74 VAL A C 1
ATOM 502 O O . VAL A 1 74 ? 22.180 46.166 14.432 1.00 55.06 74 VAL A O 1
ATOM 505 N N . ARG A 1 75 ? 22.576 45.459 16.546 1.00 50.97 75 ARG A N 1
ATOM 506 C CA . ARG A 1 75 ? 23.671 46.273 17.073 1.00 50.97 75 ARG A CA 1
ATOM 507 C C . ARG A 1 75 ? 24.545 46.921 15.984 1.00 50.97 75 ARG A C 1
ATOM 509 O O . ARG A 1 75 ? 25.453 46.295 15.442 1.00 50.97 75 ARG A O 1
ATOM 516 N N . ALA A 1 76 ? 24.318 48.208 15.741 1.00 54.53 76 ALA A N 1
ATOM 517 C CA . ALA A 1 76 ? 25.352 49.099 15.238 1.00 54.53 76 ALA A CA 1
ATOM 518 C C . ALA A 1 76 ? 26.407 49.247 16.346 1.00 54.53 76 ALA A C 1
ATOM 520 O O . ALA A 1 76 ? 26.160 49.870 17.376 1.00 54.53 76 ALA A O 1
ATOM 521 N N . GLY A 1 77 ? 27.549 48.588 16.171 1.00 51.41 77 GLY A N 1
ATOM 522 C CA . GLY A 1 77 ? 28.688 48.645 17.078 1.00 51.41 77 GLY A CA 1
ATOM 523 C C . GLY A 1 77 ? 29.950 48.926 16.283 1.00 51.41 77 GLY A C 1
ATOM 524 O O . GLY A 1 77 ? 30.496 48.033 15.643 1.00 51.41 77 GLY A O 1
ATOM 525 N N . ALA A 1 78 ? 30.367 50.187 16.313 1.00 53.62 78 ALA A N 1
ATOM 526 C CA . ALA A 1 78 ? 31.659 50.661 15.851 1.00 53.62 78 ALA A CA 1
ATOM 527 C C . ALA A 1 78 ? 32.810 50.059 16.684 1.00 53.62 78 ALA A C 1
ATOM 529 O O . ALA A 1 78 ? 32.662 49.818 17.880 1.00 53.62 78 ALA A O 1
ATOM 530 N N . GLY A 1 79 ? 33.967 49.866 16.046 1.00 48.22 79 GLY A N 1
ATOM 531 C CA . GLY A 1 79 ? 35.222 49.425 16.667 1.00 48.22 79 GLY A CA 1
ATOM 532 C C . GLY A 1 79 ? 36.115 48.769 15.612 1.00 48.22 79 GLY A C 1
ATOM 533 O O . GLY A 1 79 ? 35.954 47.598 15.308 1.00 48.22 79 GLY A O 1
ATOM 534 N N . SER A 1 80 ? 36.864 49.545 14.829 1.00 49.38 80 SER A N 1
ATOM 535 C CA . SER A 1 80 ? 38.221 50.013 15.152 1.00 49.38 80 SER A CA 1
ATOM 536 C C . SER A 1 80 ? 39.267 48.889 15.174 1.00 49.38 80 SER A C 1
ATOM 538 O O . SER A 1 80 ? 39.334 48.097 16.106 1.00 49.38 80 SER A O 1
ATOM 540 N N . GLY A 1 81 ? 40.103 48.888 14.129 1.00 51.09 81 GLY A N 1
ATOM 541 C CA . GLY A 1 81 ? 41.542 48.635 14.211 1.00 51.09 81 GLY A CA 1
ATOM 542 C C . GLY A 1 81 ? 42.031 47.227 14.552 1.00 51.09 81 GLY A C 1
ATOM 543 O O . GLY A 1 81 ? 42.252 46.913 15.715 1.00 51.09 81 GLY A O 1
ATOM 544 N N . ARG A 1 82 ? 42.449 46.468 13.528 1.00 49.97 82 ARG A N 1
ATOM 545 C CA . ARG A 1 82 ? 43.793 45.865 13.564 1.00 49.97 82 ARG A CA 1
ATOM 546 C C . ARG A 1 82 ? 44.313 45.507 12.177 1.00 49.97 82 ARG A C 1
ATOM 548 O O . ARG A 1 82 ? 43.858 44.576 11.523 1.00 49.97 82 ARG A O 1
ATOM 555 N N . THR A 1 83 ? 45.294 46.293 11.767 1.00 62.28 83 THR A N 1
ATOM 556 C CA . THR A 1 83 ? 46.320 45.972 10.784 1.00 62.28 83 THR A CA 1
ATOM 557 C C . THR A 1 83 ? 47.259 44.899 11.349 1.00 62.28 83 THR A C 1
ATOM 559 O O . THR A 1 83 ? 47.579 44.898 12.537 1.00 62.28 83 THR A O 1
ATOM 562 N N . GLY A 1 84 ? 47.697 43.985 10.486 1.00 43.94 84 GLY A N 1
ATOM 563 C CA . GLY A 1 84 ? 48.611 42.882 10.800 1.00 43.94 84 GLY A CA 1
ATOM 564 C C . GLY A 1 84 ? 48.102 41.625 10.098 1.00 43.94 84 GLY A C 1
ATOM 565 O O . GLY A 1 84 ? 47.116 41.043 10.519 1.00 43.94 84 GLY A O 1
ATOM 566 N N . GLY A 1 85 ? 48.603 41.230 8.933 1.00 49.22 85 GLY A N 1
ATOM 567 C CA . GLY A 1 85 ? 50.014 41.098 8.601 1.00 49.22 85 GLY A CA 1
ATOM 568 C C . GLY A 1 85 ? 50.338 39.608 8.663 1.00 49.22 85 GLY A C 1
ATOM 569 O O . GLY A 1 85 ? 50.261 39.014 9.731 1.00 49.22 85 GLY A O 1
ATOM 570 N N . GLY A 1 86 ? 50.676 39.011 7.521 1.00 47.22 86 GLY A N 1
ATOM 571 C CA . GLY A 1 86 ? 51.249 37.666 7.483 1.00 47.22 86 GLY A CA 1
ATOM 572 C C . GLY A 1 86 ? 50.479 36.655 6.642 1.00 47.22 86 GLY A C 1
ATOM 573 O O . GLY A 1 86 ? 49.375 36.242 6.975 1.00 47.22 86 GLY A O 1
ATOM 574 N N . SER A 1 87 ? 51.169 36.202 5.596 1.00 47.25 87 SER A N 1
ATOM 575 C CA . SER A 1 87 ? 50.970 34.927 4.901 1.00 47.25 87 SER A CA 1
ATOM 576 C C . SER A 1 87 ? 49.889 34.892 3.823 1.00 47.25 87 SER A C 1
ATOM 578 O O . SER A 1 87 ? 48.846 34.253 3.938 1.00 47.25 87 SER A O 1
ATOM 580 N N . ARG A 1 88 ? 50.258 35.492 2.679 1.00 48.62 88 ARG A N 1
ATOM 581 C CA . ARG A 1 88 ? 49.870 35.040 1.333 1.00 48.62 88 ARG A CA 1
ATOM 582 C C . ARG A 1 88 ? 50.234 33.557 1.155 1.00 48.62 88 ARG A C 1
ATOM 584 O O . ARG A 1 88 ? 51.210 33.225 0.494 1.00 48.62 88 ARG A O 1
ATOM 591 N N . GLY A 1 89 ? 49.443 32.660 1.732 1.00 49.50 89 GLY A N 1
ATOM 592 C CA . GLY A 1 89 ? 49.276 31.327 1.178 1.00 49.50 89 GLY A CA 1
ATOM 593 C C . GLY A 1 89 ? 48.495 31.503 -0.114 1.00 49.50 89 GLY A C 1
ATOM 594 O O . GLY A 1 89 ? 47.364 31.987 -0.094 1.00 49.50 89 GLY A O 1
ATOM 595 N N . THR A 1 90 ? 49.130 31.208 -1.241 1.00 58.31 90 THR A N 1
ATOM 596 C CA . THR A 1 90 ? 48.525 31.177 -2.569 1.00 58.31 90 THR A CA 1
ATOM 597 C C . THR A 1 90 ? 47.359 30.196 -2.549 1.00 58.31 90 THR A C 1
ATOM 599 O O . THR A 1 90 ? 47.516 29.001 -2.785 1.00 58.31 90 THR A O 1
ATOM 602 N N . ALA A 1 91 ? 46.171 30.709 -2.218 1.00 56.56 91 ALA A N 1
ATOM 603 C CA . ALA A 1 91 ? 44.937 29.956 -2.298 1.00 56.56 91 ALA A CA 1
ATOM 604 C C . ALA A 1 91 ? 44.874 29.369 -3.714 1.00 56.56 91 ALA A C 1
ATOM 606 O O . ALA A 1 91 ? 44.978 30.139 -4.679 1.00 56.56 91 ALA A O 1
ATOM 607 N N . PRO A 1 92 ? 44.781 28.035 -3.861 1.00 64.81 92 PRO A N 1
ATOM 608 C CA . PRO A 1 92 ? 44.751 27.410 -5.167 1.00 64.81 92 PRO A CA 1
ATOM 609 C C . PRO A 1 92 ? 43.599 28.055 -5.922 1.00 64.81 92 PRO A C 1
ATOM 611 O O . PRO A 1 92 ? 42.446 27.980 -5.486 1.00 64.81 92 PRO A O 1
ATOM 614 N N . ARG A 1 93 ? 43.932 28.767 -7.009 1.00 53.88 93 ARG A N 1
ATOM 615 C CA . ARG A 1 93 ? 42.958 29.309 -7.952 1.00 53.88 93 ARG A CA 1
ATOM 616 C C . ARG A 1 93 ? 42.076 28.133 -8.336 1.00 53.88 93 ARG A C 1
ATOM 618 O O . ARG A 1 93 ? 42.490 27.282 -9.120 1.00 53.88 93 ARG A O 1
ATOM 625 N N . LYS A 1 94 ? 40.887 28.058 -7.732 1.00 59.97 94 LYS A N 1
ATOM 626 C CA . LYS A 1 94 ? 39.822 27.168 -8.168 1.00 59.97 94 LYS A CA 1
ATOM 627 C C . LYS A 1 94 ? 39.556 27.604 -9.597 1.00 59.97 94 LYS A C 1
ATOM 629 O O . LYS A 1 94 ? 38.949 28.650 -9.818 1.00 59.97 94 LYS A O 1
ATOM 634 N N . GLY A 1 95 ? 40.133 26.867 -10.547 1.00 62.16 95 GLY A N 1
ATOM 635 C CA . GLY A 1 95 ? 39.869 27.068 -11.961 1.00 62.16 95 GLY A CA 1
A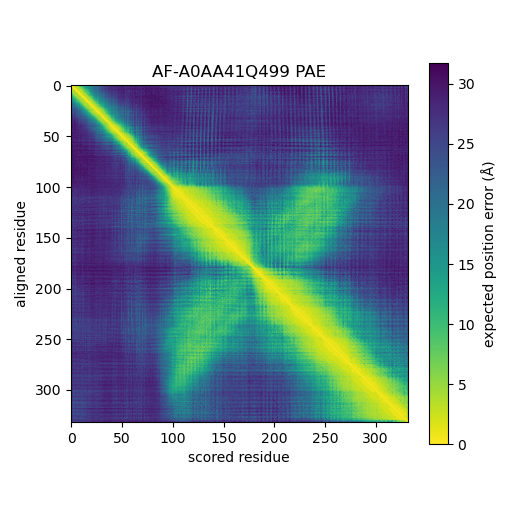TOM 636 C C . GLY A 1 95 ? 38.358 27.052 -12.182 1.00 62.16 95 GLY A C 1
ATOM 637 O O . GLY A 1 95 ? 37.639 26.526 -11.329 1.00 62.16 95 GLY A O 1
ATOM 638 N N . PRO A 1 96 ? 37.855 27.647 -13.270 1.00 65.12 96 PRO A N 1
ATOM 639 C CA . PRO A 1 96 ? 36.435 27.642 -13.600 1.00 65.12 96 PRO A CA 1
ATOM 640 C C . PRO A 1 96 ? 35.951 26.191 -13.742 1.00 65.12 96 PRO A C 1
ATOM 642 O O . PRO A 1 96 ? 35.992 25.594 -14.813 1.00 65.12 96 PRO A O 1
ATOM 645 N N . VAL A 1 97 ? 35.550 25.590 -12.620 1.00 60.28 97 VAL A N 1
ATOM 646 C CA . VAL A 1 97 ? 35.016 24.238 -12.542 1.00 60.28 97 VAL A CA 1
ATOM 647 C C . VAL A 1 97 ? 33.655 24.303 -13.207 1.00 60.28 97 VAL A C 1
ATOM 649 O O . VAL A 1 97 ? 32.703 24.819 -12.627 1.00 60.28 97 VAL A O 1
ATOM 652 N N . ALA A 1 98 ? 33.636 23.860 -14.464 1.00 62.56 98 ALA A N 1
ATOM 653 C CA . ALA A 1 98 ? 32.498 23.555 -15.321 1.00 62.56 98 ALA A CA 1
ATOM 654 C C . ALA A 1 98 ? 31.124 23.839 -14.685 1.00 62.56 98 ALA A C 1
ATOM 656 O O . ALA A 1 98 ? 30.460 22.953 -14.141 1.00 62.56 98 ALA A O 1
ATOM 657 N N . THR A 1 99 ? 30.676 25.090 -14.809 1.00 74.31 99 THR A N 1
ATOM 658 C CA . THR A 1 99 ? 29.383 25.598 -14.327 1.00 74.31 99 THR A CA 1
ATOM 659 C C . THR A 1 99 ? 28.195 24.745 -14.799 1.00 74.31 99 THR A C 1
ATOM 661 O O . THR A 1 99 ? 27.175 24.680 -14.118 1.00 74.31 99 THR A O 1
ATOM 664 N N . GLY A 1 100 ? 28.330 24.029 -15.923 1.00 79.50 100 GLY A N 1
ATOM 665 C CA . GLY A 1 100 ? 27.272 23.193 -16.498 1.00 79.50 100 GLY A CA 1
ATOM 666 C C . GLY A 1 100 ? 26.810 22.029 -15.611 1.00 79.50 100 GLY A C 1
ATOM 667 O O . GLY A 1 100 ? 25.613 21.757 -15.546 1.00 79.50 100 GLY A O 1
ATOM 668 N N . GLY A 1 101 ? 27.711 21.376 -14.866 1.00 80.81 101 GLY A N 1
ATOM 669 C CA . GLY A 1 101 ? 27.345 20.206 -14.049 1.00 80.81 101 GLY A CA 1
ATOM 670 C C . GLY A 1 101 ? 26.457 20.548 -12.846 1.00 80.81 101 GLY A C 1
ATOM 671 O O . GLY A 1 101 ? 25.600 19.759 -12.444 1.00 80.81 101 GLY A O 1
ATOM 672 N N . ARG A 1 102 ? 26.613 21.757 -12.292 1.00 86.81 102 ARG A N 1
ATOM 673 C CA . ARG A 1 102 ? 25.883 22.206 -11.097 1.00 86.81 102 ARG A CA 1
ATOM 674 C C . ARG A 1 102 ? 24.401 22.453 -11.377 1.00 86.81 102 ARG A C 1
ATOM 676 O O . ARG A 1 102 ? 23.572 22.092 -10.544 1.00 86.81 102 ARG A O 1
ATOM 683 N N . TRP A 1 103 ? 24.069 23.002 -12.547 1.00 90.19 103 TRP A N 1
ATOM 684 C CA . TRP A 1 103 ? 22.679 23.231 -12.958 1.00 90.19 103 TRP A CA 1
ATOM 685 C C . TRP A 1 103 ? 21.912 21.922 -13.136 1.00 90.19 103 TRP A C 1
ATOM 687 O O . TRP A 1 103 ? 20.761 21.828 -12.717 1.00 90.19 103 TRP A O 1
ATOM 697 N N . LEU A 1 104 ? 22.566 20.886 -13.673 1.00 87.00 104 LEU A N 1
ATOM 698 C CA . LEU A 1 104 ? 21.943 19.574 -13.837 1.00 87.00 104 LEU A CA 1
ATOM 699 C C . LEU A 1 104 ? 21.679 18.906 -12.478 1.00 87.00 104 LEU A C 1
ATOM 701 O O . LEU A 1 104 ? 20.579 18.417 -12.230 1.00 87.00 104 LEU A O 1
ATOM 705 N N . ALA A 1 105 ? 22.658 18.951 -11.569 1.00 83.38 105 ALA A N 1
ATOM 706 C CA . ALA A 1 105 ? 22.508 18.414 -10.219 1.00 83.38 105 ALA A CA 1
ATOM 707 C C . ALA A 1 105 ? 21.426 19.156 -9.414 1.00 83.38 105 ALA A C 1
ATOM 709 O O . ALA A 1 105 ? 20.623 18.517 -8.736 1.00 83.38 105 ALA A O 1
ATOM 710 N N . GLN A 1 106 ? 21.356 20.489 -9.518 1.00 88.50 106 GLN A N 1
ATOM 711 C CA . GLN A 1 106 ? 20.299 21.280 -8.881 1.00 88.50 106 GLN A CA 1
ATOM 712 C C . GLN A 1 106 ? 18.925 21.010 -9.493 1.00 88.50 106 GLN A C 1
ATOM 714 O O . GLN A 1 106 ? 17.962 20.875 -8.744 1.00 88.50 106 GLN A O 1
ATOM 719 N N . GLY A 1 107 ? 18.826 20.873 -10.817 1.00 88.94 107 GLY A N 1
ATOM 720 C CA . GLY A 1 107 ? 17.574 20.523 -11.486 1.00 88.94 107 GLY A CA 1
ATOM 721 C C . GLY A 1 107 ? 17.036 19.177 -11.005 1.00 88.94 107 GLY A C 1
ATOM 722 O O . GLY A 1 107 ? 15.889 19.089 -10.574 1.00 88.94 107 GLY A O 1
ATOM 723 N N . ILE A 1 108 ? 17.888 18.147 -10.980 1.00 84.25 108 ILE A N 1
ATOM 724 C CA . ILE A 1 108 ? 17.523 16.815 -10.475 1.00 84.25 108 ILE A CA 1
ATOM 725 C C . ILE A 1 108 ? 17.129 16.896 -8.996 1.00 84.25 108 ILE A C 1
ATOM 727 O O . ILE A 1 108 ? 16.073 16.394 -8.614 1.00 84.25 108 ILE A O 1
ATOM 731 N N . ALA A 1 109 ? 17.929 17.568 -8.165 1.00 88.38 109 ALA A N 1
ATOM 732 C CA . ALA A 1 109 ? 17.624 17.717 -6.748 1.00 88.38 109 ALA A CA 1
ATOM 733 C C . ALA A 1 109 ? 16.269 18.403 -6.531 1.00 88.38 109 ALA A C 1
ATOM 735 O O . ALA A 1 109 ? 15.468 17.903 -5.756 1.00 88.38 109 ALA A O 1
ATOM 736 N N . VAL A 1 110 ? 15.958 19.490 -7.238 1.00 90.62 110 VAL A N 1
ATOM 737 C CA . VAL A 1 110 ? 14.668 20.187 -7.105 1.00 90.62 110 VAL A CA 1
ATOM 738 C C . VAL A 1 110 ? 13.512 19.297 -7.568 1.00 90.62 110 VAL A C 1
ATOM 740 O O . VAL A 1 110 ? 12.518 19.174 -6.855 1.00 90.62 110 VAL A O 1
ATOM 743 N N . VAL A 1 111 ? 13.660 18.613 -8.705 1.00 85.38 111 VAL A N 1
ATOM 744 C CA . VAL A 1 111 ? 12.611 17.748 -9.270 1.00 85.38 111 VAL A CA 1
ATOM 745 C C . VAL A 1 111 ? 12.286 16.561 -8.365 1.00 85.38 111 VAL A C 1
ATOM 747 O O . VAL A 1 111 ? 11.124 16.179 -8.286 1.00 85.38 111 VAL A O 1
ATOM 750 N N . PHE A 1 112 ? 13.262 15.987 -7.658 1.00 86.94 112 PHE A N 1
ATOM 751 C CA . PHE A 1 112 ? 13.009 14.866 -6.744 1.00 86.94 112 PHE A CA 1
ATOM 752 C C . PHE A 1 112 ? 12.690 15.311 -5.313 1.00 86.94 112 PHE A C 1
ATOM 754 O O . PHE A 1 112 ? 11.796 14.757 -4.672 1.00 86.94 112 PHE A O 1
ATOM 761 N N . LEU A 1 113 ? 13.399 16.315 -4.798 1.00 88.06 113 LEU A N 1
ATOM 762 C CA . LEU A 1 113 ? 13.327 16.704 -3.392 1.00 88.06 113 LEU A CA 1
ATOM 763 C C . LEU A 1 113 ? 12.064 17.508 -3.086 1.00 88.06 113 LEU A C 1
ATOM 765 O O . LEU A 1 113 ? 11.488 17.316 -2.019 1.00 88.06 113 LEU A O 1
ATOM 769 N N . VAL A 1 114 ? 11.590 18.354 -4.009 1.00 88.19 114 VAL A N 1
ATOM 770 C CA . VAL A 1 114 ? 10.347 19.124 -3.823 1.00 88.19 114 VAL A CA 1
ATOM 771 C C . VAL A 1 114 ? 9.118 18.219 -3.674 1.00 88.19 114 VAL A C 1
ATOM 773 O O . VAL A 1 114 ? 8.431 18.344 -2.656 1.00 88.19 114 VAL A O 1
ATOM 776 N N . PRO A 1 115 ? 8.824 17.276 -4.592 1.00 81.81 115 PRO A N 1
ATOM 777 C CA . PRO A 1 115 ? 7.671 16.397 -4.424 1.00 81.81 115 PRO A CA 1
ATOM 778 C C . PRO A 1 115 ? 7.834 15.464 -3.225 1.00 81.81 115 PRO A C 1
ATOM 780 O O . PRO A 1 115 ? 6.855 15.212 -2.532 1.00 81.81 115 PRO A O 1
ATOM 783 N N . PHE A 1 116 ? 9.052 15.003 -2.920 1.00 84.19 116 PHE A N 1
ATOM 784 C CA . PHE A 1 116 ? 9.294 14.180 -1.735 1.00 84.19 116 PHE A CA 1
ATOM 785 C C . PHE A 1 116 ? 9.051 14.954 -0.428 1.00 84.19 116 PHE A C 1
ATOM 787 O O . PHE A 1 116 ? 8.433 14.438 0.503 1.00 84.19 116 PHE A O 1
ATOM 794 N N . ARG A 1 117 ? 9.471 16.224 -0.367 1.00 89.00 117 ARG A N 1
ATOM 795 C CA . ARG A 1 117 ? 9.211 17.127 0.764 1.00 89.00 117 ARG A CA 1
ATOM 796 C C . ARG A 1 117 ? 7.713 17.373 0.941 1.00 89.00 117 ARG A C 1
ATOM 798 O O . ARG A 1 117 ? 7.215 17.262 2.057 1.00 89.00 117 ARG A O 1
ATOM 805 N N . LEU A 1 118 ? 6.998 17.662 -0.146 1.00 86.25 118 LEU A N 1
ATOM 806 C CA . LEU A 1 118 ? 5.540 17.826 -0.142 1.00 86.25 118 LEU A CA 1
ATOM 807 C C . LEU A 1 118 ? 4.829 16.553 0.322 1.00 86.25 118 LEU A C 1
ATOM 809 O O . LEU A 1 118 ? 3.896 16.634 1.115 1.00 86.25 118 LEU A O 1
ATOM 813 N N . LEU A 1 119 ? 5.306 15.382 -0.110 1.00 80.25 119 LEU A N 1
ATOM 814 C CA . LEU A 1 119 ? 4.793 14.086 0.330 1.00 80.25 119 LEU A CA 1
ATOM 815 C C . LEU A 1 119 ? 4.908 13.926 1.847 1.00 80.25 119 LEU A C 1
ATOM 817 O O . LEU A 1 119 ? 3.975 13.469 2.503 1.00 80.25 119 LEU A O 1
ATOM 821 N N . TRP A 1 120 ? 6.053 14.325 2.402 1.00 87.44 120 TRP A N 1
ATOM 822 C CA . TRP A 1 120 ? 6.325 14.239 3.830 1.00 87.44 120 TRP A CA 1
ATOM 823 C C . TRP A 1 120 ? 5.461 15.196 4.655 1.00 87.44 120 TRP A C 1
ATOM 825 O O . TRP A 1 120 ? 4.918 14.800 5.687 1.00 87.44 120 TRP A O 1
ATOM 835 N N . GLU A 1 121 ? 5.290 16.438 4.198 1.00 93.81 121 GLU A N 1
ATOM 836 C CA . GLU A 1 121 ? 4.400 17.396 4.862 1.00 93.81 121 GLU A CA 1
ATOM 837 C C . GLU A 1 121 ? 2.932 16.962 4.766 1.00 93.81 121 GLU A C 1
ATOM 839 O O . GLU A 1 121 ? 2.213 17.021 5.763 1.00 93.81 121 GLU A O 1
ATOM 844 N N . LEU A 1 122 ? 2.497 16.428 3.619 1.00 83.19 122 LEU A N 1
ATOM 845 C CA . LEU A 1 122 ? 1.156 15.866 3.457 1.00 83.19 122 LEU A CA 1
ATOM 846 C C . LEU A 1 122 ? 0.934 14.673 4.396 1.00 83.19 122 LEU A C 1
ATOM 848 O O . LEU A 1 122 ? -0.103 14.591 5.050 1.00 83.19 122 LEU A O 1
ATOM 852 N N . LEU A 1 123 ? 1.918 13.778 4.521 1.00 82.88 123 LEU A N 1
ATOM 853 C CA . LEU A 1 123 ? 1.845 12.629 5.424 1.00 82.88 123 LEU A CA 1
ATOM 854 C C . LEU A 1 123 ? 1.739 13.068 6.892 1.00 82.88 123 LEU A C 1
ATOM 856 O O . LEU A 1 123 ? 0.914 12.542 7.640 1.00 82.88 123 LEU A O 1
ATOM 860 N N . LYS A 1 124 ? 2.522 14.073 7.303 1.00 84.94 124 LYS A N 1
ATOM 861 C CA . LYS A 1 124 ? 2.418 14.674 8.641 1.00 84.94 124 LYS A CA 1
ATOM 862 C C . LYS A 1 124 ? 1.061 15.329 8.876 1.00 84.94 124 LYS A C 1
ATOM 864 O O . LYS A 1 124 ? 0.509 15.188 9.967 1.00 84.94 124 LYS A O 1
ATOM 869 N N . LEU A 1 125 ? 0.534 16.047 7.884 1.00 88.56 125 LEU A N 1
ATOM 870 C CA . LEU A 1 125 ? -0.772 16.696 7.969 1.00 88.56 125 LEU A CA 1
ATOM 871 C C . LEU A 1 125 ? -1.879 15.652 8.145 1.00 88.56 125 LEU A C 1
ATOM 873 O O . LEU A 1 125 ? -2.680 15.771 9.067 1.00 88.56 125 LEU A O 1
ATOM 877 N N . ILE A 1 126 ? -1.866 14.591 7.331 1.00 79.62 126 ILE A N 1
ATOM 878 C CA . ILE A 1 126 ? -2.798 13.460 7.445 1.00 79.62 126 ILE A CA 1
ATOM 879 C C . ILE A 1 126 ? -2.700 12.832 8.836 1.00 79.62 126 ILE A C 1
ATOM 881 O O . ILE A 1 126 ? -3.725 12.597 9.469 1.00 79.62 126 ILE A O 1
ATOM 885 N N . GLY A 1 127 ? -1.483 12.630 9.352 1.00 82.00 127 GLY A N 1
ATOM 886 C CA . GLY A 1 127 ? -1.266 12.123 10.706 1.00 82.00 127 GLY A CA 1
ATOM 887 C C . GLY A 1 127 ? -1.908 13.003 11.782 1.00 82.00 127 GLY A C 1
ATOM 888 O O . GLY A 1 127 ? -2.624 12.496 12.643 1.00 82.00 127 GLY A O 1
ATOM 889 N N . ARG A 1 128 ? -1.723 14.329 11.714 1.00 89.12 128 ARG A N 1
ATOM 890 C CA . ARG A 1 128 ? -2.338 15.261 12.678 1.00 89.12 128 ARG A CA 1
ATOM 891 C C . ARG A 1 128 ? -3.855 15.301 12.566 1.00 89.12 128 ARG A C 1
ATOM 893 O O . ARG A 1 128 ? -4.526 15.262 13.591 1.00 89.12 128 ARG A O 1
ATOM 900 N N . VAL A 1 129 ? -4.390 15.355 11.348 1.00 83.25 129 VAL A N 1
ATOM 901 C CA . VAL A 1 129 ? -5.841 15.341 11.112 1.00 83.25 129 VAL A CA 1
ATOM 902 C C . VAL A 1 129 ? -6.441 14.039 11.632 1.00 83.25 129 VAL A C 1
ATOM 904 O O . VAL A 1 129 ? -7.456 14.069 12.315 1.00 83.25 129 VAL A O 1
ATOM 907 N N . MET A 1 130 ? -5.787 12.903 11.397 1.00 78.69 130 MET A N 1
ATOM 908 C CA . MET A 1 130 ? -6.231 11.609 11.904 1.00 78.69 130 MET A CA 1
ATOM 909 C C . MET A 1 130 ? -6.264 11.581 13.435 1.00 78.69 130 MET A C 1
ATOM 911 O O . MET A 1 130 ? -7.270 11.164 14.001 1.00 78.69 130 MET A O 1
ATOM 915 N N . VAL A 1 131 ? -5.217 12.069 14.111 1.00 84.69 131 VAL A N 1
ATOM 916 C CA . VAL A 1 131 ? -5.208 12.179 15.581 1.00 84.69 131 VAL A CA 1
ATOM 917 C C . VAL A 1 131 ? -6.323 13.107 16.062 1.00 84.69 131 VAL A C 1
ATOM 919 O O . VAL A 1 131 ? -7.046 12.748 16.987 1.00 84.69 131 VAL A O 1
ATOM 922 N N . ALA A 1 132 ? -6.522 14.256 15.412 1.00 89.25 132 ALA A N 1
ATOM 923 C CA . ALA A 1 132 ? -7.589 15.190 15.761 1.00 89.25 132 ALA A CA 1
ATOM 924 C C . ALA A 1 132 ? -8.981 14.561 15.600 1.00 89.25 132 ALA A C 1
ATOM 926 O O . ALA A 1 132 ? -9.815 14.691 16.491 1.00 89.25 132 ALA A O 1
ATOM 927 N N . VAL A 1 133 ? -9.222 13.824 14.512 1.00 81.75 133 VAL A N 1
ATOM 928 C CA . VAL A 1 133 ? -10.485 13.109 14.278 1.00 81.75 133 VAL A CA 1
ATOM 929 C C . VAL A 1 133 ? -10.675 11.988 15.295 1.00 81.75 133 VAL A C 1
ATOM 931 O O . VAL A 1 133 ? -11.780 11.819 15.803 1.00 81.75 133 VAL A O 1
ATOM 934 N N . LEU A 1 134 ? -9.615 11.256 15.647 1.00 80.56 134 LEU A N 1
ATOM 935 C CA . LEU A 1 134 ? -9.683 10.201 16.655 1.00 80.56 134 LEU A CA 1
ATOM 936 C C . LEU A 1 134 ? -10.034 10.785 18.030 1.00 80.56 134 LEU A C 1
ATOM 938 O O . LEU A 1 134 ? -10.966 10.320 18.682 1.00 80.56 134 LEU A O 1
ATOM 942 N N . VAL A 1 135 ? -9.338 11.846 18.444 1.00 87.81 135 VAL A N 1
ATOM 943 C CA . VAL A 1 135 ? -9.611 12.568 19.695 1.00 87.81 135 VAL A CA 1
ATOM 944 C C . VAL A 1 135 ? -11.025 13.136 19.681 1.00 87.81 135 VAL A C 1
ATOM 946 O O . VAL A 1 135 ? -11.753 12.981 20.662 1.00 87.81 135 VAL A O 1
ATOM 949 N N . PHE A 1 136 ? -11.456 13.735 18.570 1.00 85.06 136 PHE A N 1
ATOM 950 C CA . PHE A 1 136 ? -12.813 14.247 18.417 1.00 85.06 136 PHE A CA 1
ATOM 951 C C . PHE A 1 136 ? -13.844 13.126 18.539 1.00 85.06 136 PHE A C 1
ATOM 953 O O . PHE A 1 136 ? -14.809 13.274 19.277 1.00 85.06 136 PHE A O 1
ATOM 960 N N . PHE A 1 137 ? -13.624 11.977 17.902 1.00 82.69 137 PHE A N 1
ATOM 961 C CA . PHE A 1 137 ? -14.507 10.821 18.000 1.00 82.69 137 PHE A CA 1
ATOM 962 C C . PHE A 1 137 ? -14.595 10.297 19.437 1.00 82.69 137 PHE A C 1
ATOM 964 O O . PHE A 1 137 ? -15.690 10.149 19.976 1.00 82.69 137 PHE A O 1
ATOM 971 N N . PHE A 1 138 ? -13.464 10.096 20.113 1.00 82.44 138 PHE A N 1
ATOM 972 C CA . PHE A 1 138 ? -13.456 9.659 21.509 1.00 82.44 138 PHE A CA 1
ATOM 973 C C . PHE A 1 138 ? -14.163 10.660 22.431 1.00 82.44 138 PHE A C 1
ATOM 975 O O . PHE A 1 138 ? -14.987 10.287 23.268 1.00 82.44 138 PHE A O 1
ATOM 982 N N . THR A 1 139 ? -13.910 11.949 22.240 1.00 88.81 139 THR A N 1
ATOM 983 C CA . THR A 1 139 ? -14.475 12.992 23.100 1.00 88.81 139 THR A CA 1
ATOM 984 C C . THR A 1 139 ? -15.956 13.228 22.809 1.00 88.81 139 THR A C 1
ATOM 986 O O . THR A 1 139 ? -16.735 13.473 23.730 1.00 88.81 139 THR A O 1
ATOM 989 N N . ARG A 1 140 ? -16.368 13.144 21.539 1.00 86.62 140 ARG A N 1
ATOM 990 C CA . ARG A 1 140 ? -17.721 13.482 21.086 1.00 86.62 140 ARG A CA 1
ATOM 991 C C . ARG A 1 140 ? -18.670 12.293 21.082 1.00 86.62 140 ARG A C 1
ATOM 993 O O . ARG A 1 140 ? -19.841 12.514 21.341 1.00 86.62 140 ARG A O 1
ATOM 1000 N N . MET A 1 141 ? -18.200 11.072 20.822 1.00 79.75 141 MET A N 1
ATOM 1001 C CA . MET A 1 141 ? -19.037 9.862 20.792 1.00 79.75 141 MET A CA 1
ATOM 1002 C C . MET A 1 141 ? -18.899 9.029 22.060 1.00 79.75 141 MET A C 1
ATOM 1004 O O . MET A 1 141 ? -19.909 8.631 22.637 1.00 79.75 141 MET A O 1
ATOM 1008 N N . LEU A 1 142 ? -17.677 8.802 22.553 1.00 82.06 142 LEU A N 1
ATOM 1009 C CA . LEU A 1 142 ? -17.501 7.939 23.724 1.00 82.06 142 LEU A CA 1
ATOM 1010 C C . LEU A 1 142 ? -18.020 8.596 25.004 1.00 82.06 142 LEU A C 1
ATOM 1012 O O . LEU A 1 142 ? -18.628 7.922 25.829 1.00 82.06 142 LEU A O 1
ATOM 1016 N N . ARG A 1 143 ? -17.834 9.912 25.160 1.00 86.56 143 ARG A N 1
ATOM 1017 C CA . ARG A 1 143 ? -18.303 10.645 26.345 1.00 86.56 143 ARG A CA 1
ATOM 1018 C C . ARG A 1 143 ? -19.829 10.605 26.523 1.00 86.56 143 ARG A C 1
ATOM 1020 O O . ARG A 1 143 ? -20.242 10.241 27.623 1.00 86.56 143 ARG A O 1
ATOM 1027 N N . PRO A 1 144 ? -20.674 10.928 25.516 1.00 87.38 144 PRO A N 1
ATOM 1028 C CA . PRO A 1 144 ? -22.123 10.807 25.664 1.00 87.38 144 PRO A CA 1
ATOM 1029 C C . PRO A 1 144 ? -22.578 9.356 25.773 1.00 87.38 144 PRO A C 1
ATOM 1031 O O . PRO A 1 144 ? -23.535 9.089 26.489 1.00 87.38 144 PRO A O 1
ATOM 1034 N N . LEU A 1 145 ? -21.896 8.410 25.119 1.00 78.81 145 LEU A N 1
ATOM 1035 C CA . LEU A 1 145 ? -22.239 6.997 25.253 1.00 78.81 145 LEU A CA 1
ATOM 1036 C C . LEU A 1 145 ? -21.963 6.501 26.677 1.00 78.81 145 LEU A C 1
ATOM 1038 O O . LEU A 1 145 ? -22.806 5.843 27.276 1.00 78.81 145 LEU A O 1
ATOM 1042 N N . ALA A 1 146 ? -20.822 6.878 27.255 1.00 81.62 146 ALA A N 1
ATOM 1043 C CA . ALA A 1 146 ? -20.470 6.546 28.628 1.00 81.62 146 ALA A CA 1
ATOM 1044 C C . ALA A 1 146 ? -21.444 7.176 29.632 1.00 81.62 146 ALA A C 1
ATOM 1046 O O . ALA A 1 146 ? -21.894 6.492 30.551 1.00 81.62 146 ALA A O 1
ATOM 1047 N N . THR A 1 147 ? -21.830 8.446 29.453 1.00 88.12 147 THR A N 1
ATOM 1048 C CA . THR A 1 147 ? -22.833 9.075 30.328 1.00 88.12 147 THR A CA 1
ATOM 1049 C C . THR A 1 147 ? -24.231 8.516 30.115 1.00 88.12 147 THR A C 1
ATOM 1051 O O . THR A 1 147 ? -24.956 8.375 31.098 1.00 88.12 147 THR A O 1
ATOM 1054 N N . ALA A 1 148 ? -24.611 8.156 28.887 1.00 84.25 148 ALA A N 1
ATOM 1055 C CA . ALA A 1 148 ? -25.877 7.492 28.605 1.00 84.25 148 ALA A CA 1
ATOM 1056 C C . ALA A 1 148 ? -25.927 6.131 29.298 1.00 84.25 148 ALA A C 1
ATOM 1058 O O . ALA A 1 148 ? -26.842 5.898 30.074 1.00 84.25 148 ALA A O 1
ATOM 1059 N N . VAL A 1 149 ? -24.907 5.287 29.122 1.00 80.31 149 VAL A N 1
ATOM 1060 C CA . VAL A 1 149 ? -24.791 3.983 29.794 1.00 80.31 149 VAL A CA 1
ATOM 1061 C C . VAL A 1 149 ? -24.801 4.145 31.314 1.00 80.31 149 VAL A C 1
ATOM 1063 O O . VAL A 1 149 ? -25.525 3.431 32.007 1.00 80.31 149 VAL A O 1
ATOM 1066 N N . HIS A 1 150 ? -24.055 5.112 31.849 1.00 86.44 150 HIS A N 1
ATOM 1067 C CA . HIS A 1 150 ? -24.027 5.370 33.285 1.00 86.44 150 HIS A CA 1
ATOM 1068 C C . HIS A 1 150 ? -25.405 5.799 33.815 1.00 86.44 150 HIS A C 1
ATOM 1070 O O . HIS A 1 150 ? -25.901 5.249 34.798 1.00 86.44 150 HIS A O 1
ATOM 1076 N N . ARG A 1 151 ? -26.075 6.739 33.140 1.00 91.50 151 ARG A N 1
ATOM 1077 C CA . ARG A 1 151 ? -27.411 7.199 33.545 1.00 91.50 151 ARG A CA 1
ATOM 1078 C C . ARG A 1 151 ? -28.501 6.155 33.331 1.00 91.50 151 ARG A C 1
ATOM 1080 O O . ARG A 1 151 ? -29.428 6.111 34.127 1.00 91.50 151 ARG A O 1
ATOM 1087 N N . TRP A 1 152 ? -28.413 5.332 32.292 1.00 87.06 152 TRP A N 1
ATOM 1088 C CA . TRP A 1 152 ? -29.456 4.360 31.963 1.00 87.06 152 TRP A CA 1
ATOM 1089 C C . TRP A 1 152 ? -29.321 3.034 32.686 1.00 87.06 152 TRP A C 1
ATOM 1091 O O . TRP A 1 152 ? -30.328 2.381 32.910 1.00 87.06 152 TRP A O 1
ATOM 1101 N N . ILE A 1 153 ? -28.107 2.606 33.019 1.00 81.25 153 ILE A N 1
ATOM 1102 C CA . ILE A 1 153 ? -27.887 1.274 33.593 1.00 81.25 153 ILE A CA 1
ATOM 1103 C C . ILE A 1 153 ? -27.442 1.400 35.041 1.00 81.25 153 ILE A C 1
ATOM 1105 O O . ILE A 1 153 ? -28.049 0.802 35.926 1.00 81.25 153 ILE A O 1
ATOM 1109 N N . LEU A 1 154 ? -26.422 2.219 35.303 1.00 82.56 154 LEU A N 1
ATOM 1110 C CA . LEU A 1 154 ? -25.852 2.355 36.642 1.00 82.56 154 LEU A CA 1
ATOM 1111 C C . LEU A 1 154 ? -26.802 3.069 37.603 1.00 82.56 154 LEU A C 1
ATOM 1113 O O . LEU A 1 154 ? -26.965 2.605 38.724 1.00 82.56 154 LEU A O 1
ATOM 1117 N N . VAL A 1 155 ? -27.478 4.139 37.177 1.00 86.81 155 VAL A N 1
ATOM 1118 C CA . VAL A 1 155 ? -28.412 4.869 38.055 1.00 86.81 155 VAL A CA 1
ATOM 1119 C C . VAL A 1 155 ? -29.630 4.033 38.476 1.00 86.81 155 VAL A C 1
ATOM 1121 O O . VAL A 1 155 ? -29.902 4.000 39.676 1.00 86.81 155 VAL A O 1
ATOM 1124 N N . PRO A 1 156 ? -30.377 3.352 37.583 1.00 84.12 156 PRO A N 1
ATOM 1125 C CA . PRO A 1 156 ? -31.497 2.519 38.021 1.00 84.12 156 PRO A CA 1
ATOM 1126 C C . PRO A 1 156 ? -31.037 1.265 38.759 1.00 84.12 156 PRO A C 1
ATOM 1128 O O . PRO A 1 156 ? -31.678 0.900 39.739 1.00 84.12 156 PRO A O 1
ATOM 1131 N N . ALA A 1 157 ? -29.912 0.650 38.375 1.00 80.38 157 ALA A N 1
ATOM 1132 C CA . ALA A 1 157 ? -29.342 -0.455 39.145 1.00 80.38 157 ALA A CA 1
ATOM 1133 C C . ALA A 1 157 ? -28.962 -0.010 40.565 1.00 80.38 157 ALA A C 1
ATOM 1135 O O . ALA A 1 157 ? -29.245 -0.718 41.526 1.00 80.38 157 ALA A O 1
ATOM 1136 N N . TRP A 1 158 ? -28.377 1.183 40.710 1.00 87.62 158 TRP A N 1
ATOM 1137 C CA . TRP A 1 158 ? -28.033 1.758 42.007 1.00 87.62 158 TRP A CA 1
ATOM 1138 C C . TRP A 1 158 ? -29.265 2.142 42.825 1.00 87.62 158 TRP A C 1
ATOM 1140 O O . TRP A 1 158 ? -29.281 1.890 44.024 1.00 87.62 158 TRP A O 1
ATOM 1150 N N . ARG A 1 159 ? -30.308 2.715 42.205 1.00 89.88 159 ARG A N 1
ATOM 1151 C CA . ARG A 1 159 ? -31.580 2.989 42.895 1.00 89.88 159 ARG A CA 1
ATOM 1152 C C . ARG A 1 159 ? -32.242 1.708 43.364 1.00 89.88 159 ARG A C 1
ATOM 1154 O O . ARG A 1 159 ? -32.544 1.619 44.539 1.00 89.88 159 ARG A O 1
ATOM 1161 N N . LEU A 1 160 ? -32.359 0.697 42.505 1.00 82.88 160 LEU A N 1
ATOM 1162 C CA . LEU A 1 160 ? -32.876 -0.615 42.896 1.00 82.88 160 LEU A CA 1
ATOM 1163 C C . LEU A 1 160 ? -32.080 -1.199 44.057 1.00 82.88 160 LEU A C 1
ATOM 1165 O O . LEU A 1 160 ? -32.668 -1.646 45.034 1.00 82.88 160 LEU A O 1
ATOM 1169 N N . LEU A 1 161 ? -30.749 -1.160 43.970 1.00 83.81 161 LEU A N 1
ATOM 1170 C CA . LEU A 1 161 ? -29.894 -1.654 45.038 1.00 83.81 161 LEU A CA 1
ATOM 1171 C C . LEU A 1 161 ? -30.140 -0.872 46.329 1.00 83.81 161 LEU A C 1
ATOM 1173 O O . LEU A 1 161 ? -30.334 -1.486 47.367 1.00 83.81 161 LEU A O 1
ATOM 1177 N N . ARG A 1 162 ? -30.186 0.461 46.258 1.00 86.81 162 ARG A N 1
ATOM 1178 C CA . ARG A 1 162 ? -30.413 1.350 47.398 1.00 86.81 162 ARG A CA 1
ATOM 1179 C C . ARG A 1 162 ? -31.796 1.143 48.008 1.00 86.81 162 ARG A C 1
ATOM 1181 O O . ARG A 1 162 ? -31.866 0.978 49.214 1.00 86.81 162 ARG A O 1
ATOM 1188 N N . ASP A 1 163 ? -32.861 1.122 47.222 1.00 89.81 163 ASP A N 1
ATOM 1189 C CA . ASP A 1 163 ? -34.240 0.982 47.699 1.00 89.81 163 ASP A CA 1
ATOM 1190 C C . ASP A 1 163 ? -34.473 -0.402 48.307 1.00 89.81 163 ASP A C 1
ATOM 1192 O O . ASP A 1 163 ? -35.114 -0.529 49.349 1.00 89.81 163 ASP A O 1
ATOM 1196 N N . PHE A 1 164 ? -33.877 -1.441 47.717 1.00 83.94 164 PHE A N 1
ATOM 1197 C CA . PHE A 1 164 ? -33.907 -2.784 48.281 1.00 83.94 164 PHE A CA 1
ATOM 1198 C C . PHE A 1 164 ? -33.113 -2.853 49.588 1.00 83.94 164 PHE A C 1
ATOM 1200 O O . PHE A 1 164 ? -33.596 -3.414 50.571 1.00 83.94 164 PHE A O 1
ATOM 1207 N N . LEU A 1 165 ? -31.927 -2.233 49.632 1.00 84.88 165 LEU A N 1
ATOM 1208 C CA . LEU A 1 165 ? -31.108 -2.169 50.841 1.00 84.88 165 LEU A CA 1
ATOM 1209 C C . LEU A 1 165 ? -31.815 -1.378 51.941 1.00 84.88 165 LEU A C 1
ATOM 1211 O O . LEU A 1 165 ? -31.859 -1.839 53.070 1.00 84.88 165 LEU A O 1
ATOM 1215 N N . TRP A 1 166 ? -32.406 -0.226 51.626 1.00 82.75 166 TRP A N 1
ATOM 1216 C CA . TRP A 1 166 ? -33.121 0.609 52.587 1.00 82.75 166 TRP A CA 1
ATOM 1217 C C . TRP A 1 166 ? -34.412 -0.042 53.053 1.00 82.75 166 TRP A C 1
ATOM 1219 O O . TRP A 1 166 ? -34.672 -0.019 54.245 1.00 82.75 166 TRP A O 1
ATOM 1229 N N . GLY A 1 167 ? -35.192 -0.668 52.172 1.00 83.38 167 GLY A N 1
ATOM 1230 C CA . GLY A 1 167 ? -36.392 -1.402 52.568 1.00 83.38 167 GLY A CA 1
ATOM 1231 C C . GLY A 1 167 ? -36.067 -2.584 53.481 1.00 83.38 167 GLY A C 1
ATOM 1232 O O . GLY A 1 167 ? -36.772 -2.820 54.461 1.00 83.38 167 GLY A O 1
ATOM 1233 N N . TRP A 1 168 ? -34.967 -3.287 53.205 1.00 82.44 168 TRP A N 1
ATOM 1234 C CA . TRP A 1 168 ? -34.483 -4.371 54.053 1.00 82.44 168 TRP A CA 1
ATOM 1235 C C . TRP A 1 168 ? -33.955 -3.833 55.388 1.00 82.44 168 TRP A C 1
ATOM 1237 O O . TRP A 1 168 ? -34.433 -4.234 56.443 1.00 82.44 168 TRP A O 1
ATOM 1247 N N . VAL A 1 169 ? -33.047 -2.856 55.356 1.00 81.31 169 VAL A N 1
ATOM 1248 C CA . VAL A 1 169 ? -32.449 -2.243 56.548 1.00 81.31 169 VAL A CA 1
ATOM 1249 C C . VAL A 1 169 ? -33.509 -1.577 57.415 1.00 81.31 169 VAL A C 1
ATOM 1251 O O . VAL A 1 169 ? -33.535 -1.858 58.597 1.00 81.31 169 VAL A O 1
ATOM 1254 N N . LEU A 1 170 ? -34.429 -0.772 56.881 1.00 81.00 170 LEU A N 1
ATOM 1255 C CA . LEU A 1 170 ? -35.513 -0.178 57.674 1.00 81.00 170 LEU A CA 1
ATOM 1256 C C . LEU A 1 170 ? -36.389 -1.256 58.297 1.00 81.00 170 LEU A C 1
ATOM 1258 O O . LEU A 1 170 ? -36.688 -1.177 59.479 1.00 81.00 170 LEU A O 1
ATOM 1262 N N . ARG A 1 171 ? -36.773 -2.292 57.548 1.00 77.50 171 ARG A N 1
ATOM 1263 C CA . ARG A 1 171 ? -37.637 -3.337 58.102 1.00 77.50 171 ARG A CA 1
ATOM 1264 C C . ARG A 1 171 ? -36.931 -4.123 59.213 1.00 77.50 171 ARG A C 1
ATOM 1266 O O . ARG A 1 171 ? -37.556 -4.386 60.231 1.00 77.50 171 ARG A O 1
ATOM 1273 N N . TYR A 1 172 ? -35.642 -4.427 59.059 1.00 73.00 172 TYR A N 1
ATOM 1274 C CA . TYR A 1 172 ? -34.854 -5.159 60.057 1.00 73.00 172 TYR A CA 1
ATOM 1275 C C . TYR A 1 172 ? -34.334 -4.296 61.208 1.00 73.00 172 TYR A C 1
ATOM 1277 O O . TYR A 1 172 ? -34.235 -4.795 62.318 1.00 73.00 172 TYR A O 1
ATOM 1285 N N . VAL A 1 173 ? -34.017 -3.022 60.985 1.00 72.75 173 VAL A N 1
ATOM 1286 C CA . VAL A 1 173 ? -33.537 -2.093 62.018 1.00 72.75 173 VAL A CA 1
ATOM 1287 C C . VAL A 1 173 ? -34.706 -1.549 62.822 1.00 72.75 173 VAL A C 1
ATOM 1289 O O . VAL A 1 173 ? -34.591 -1.475 64.033 1.00 72.75 173 VAL A O 1
ATOM 1292 N N . LEU A 1 174 ? -35.852 -1.237 62.210 1.00 71.38 174 LEU A N 1
ATOM 1293 C CA . LEU A 1 174 ? -37.020 -0.742 62.947 1.00 71.38 174 LEU A CA 1
ATOM 1294 C C . LEU A 1 174 ? -37.648 -1.845 63.818 1.00 71.38 174 LEU A C 1
ATOM 1296 O O . LEU A 1 174 ? -38.007 -1.587 64.961 1.00 71.38 174 LEU A O 1
ATOM 1300 N N . TRP A 1 175 ? -37.714 -3.088 63.319 1.00 65.50 175 TRP A N 1
ATOM 1301 C CA . TRP A 1 175 ? -38.087 -4.250 64.144 1.00 65.50 175 TRP A CA 1
ATOM 1302 C C . TRP A 1 175 ? -36.969 -4.658 65.100 1.00 65.50 175 TRP A C 1
ATOM 1304 O O . TRP A 1 175 ? -37.222 -5.018 66.247 1.00 65.50 175 TRP A O 1
ATOM 1314 N N . GLY A 1 176 ? -35.726 -4.575 64.632 1.00 64.69 176 GLY A N 1
ATOM 1315 C CA . GLY A 1 176 ? -34.538 -4.918 65.392 1.00 64.69 176 GLY A CA 1
ATOM 1316 C C . GLY A 1 176 ? -34.360 -4.033 66.609 1.00 64.69 176 GLY A C 1
ATOM 1317 O O . GLY A 1 176 ? -34.050 -4.580 67.642 1.00 64.69 176 GLY A O 1
ATOM 1318 N N . LEU A 1 177 ? -34.616 -2.724 66.531 1.00 68.00 177 LEU A N 1
ATOM 1319 C CA . LEU A 1 177 ? -34.385 -1.759 67.616 1.00 68.00 177 LEU A CA 1
ATOM 1320 C C . LEU A 1 177 ? -35.421 -1.839 68.758 1.00 68.00 177 LEU A C 1
ATOM 1322 O O . LEU A 1 177 ? -35.180 -1.312 69.841 1.00 68.00 177 LEU A O 1
ATOM 1326 N N . VAL A 1 178 ? -36.550 -2.521 68.531 1.00 64.88 178 VAL A N 1
ATOM 1327 C CA . VAL A 1 178 ? -37.565 -2.827 69.559 1.00 64.88 178 VAL A CA 1
ATOM 1328 C C . VAL A 1 178 ? -37.364 -4.235 70.143 1.00 64.88 178 VAL A C 1
ATOM 1330 O O . VAL A 1 178 ? -37.677 -4.473 71.305 1.00 64.88 178 VAL A O 1
ATOM 1333 N N . LEU A 1 179 ? -36.780 -5.163 69.376 1.00 60.03 179 LEU A N 1
ATOM 1334 C CA . LEU A 1 179 ? -36.459 -6.536 69.801 1.00 60.03 179 LEU A CA 1
ATOM 1335 C C . LEU A 1 179 ? -34.966 -6.740 70.177 1.00 60.03 179 LEU A C 1
ATOM 1337 O O . LEU A 1 179 ? -34.532 -7.861 70.451 1.00 60.03 179 LEU A O 1
ATOM 1341 N N . THR A 1 180 ? -34.169 -5.671 70.183 1.00 63.75 180 THR A N 1
ATOM 1342 C CA . THR A 1 180 ? -32.707 -5.637 69.960 1.00 63.75 180 THR A CA 1
ATOM 1343 C C . THR A 1 180 ? -31.850 -6.499 70.865 1.00 63.75 180 THR A C 1
ATOM 1345 O O . THR A 1 180 ? -30.960 -7.147 70.332 1.00 63.75 180 THR A O 1
ATOM 1348 N N . PRO A 1 181 ? -32.033 -6.558 72.193 1.00 65.75 181 PRO A N 1
ATOM 1349 C CA . PRO A 1 181 ? -31.084 -7.304 73.016 1.00 65.75 181 PRO A CA 1
ATOM 1350 C C . PRO A 1 181 ? -31.244 -8.820 72.837 1.00 65.75 181 PRO A C 1
ATOM 1352 O O . PRO A 1 181 ? -30.257 -9.542 72.721 1.00 65.75 181 PRO A O 1
ATOM 1355 N N . VAL A 1 182 ? -32.485 -9.301 72.737 1.00 65.06 182 VAL A N 1
ATOM 1356 C CA . VAL A 1 182 ? -32.795 -10.735 72.605 1.00 65.06 182 VAL A CA 1
ATOM 1357 C C . VAL A 1 182 ? -32.650 -11.189 71.153 1.00 65.06 182 VAL A C 1
ATOM 1359 O O . VAL A 1 182 ? -32.123 -12.265 70.868 1.00 65.06 182 VAL A O 1
ATOM 1362 N N . LEU A 1 183 ? -33.059 -10.337 70.213 1.00 65.31 183 LEU A N 1
ATOM 1363 C CA . LEU A 1 183 ? -32.991 -10.639 68.797 1.00 65.31 183 LEU A CA 1
ATOM 1364 C C . LEU A 1 183 ? -31.585 -10.445 68.234 1.00 65.31 183 LEU A C 1
ATOM 1366 O O . LEU A 1 183 ? -31.236 -11.227 67.372 1.00 65.31 183 LEU A O 1
ATOM 1370 N N . ALA A 1 184 ? -30.748 -9.510 68.709 1.00 68.94 184 ALA A N 1
ATOM 1371 C CA . ALA A 1 184 ? -29.372 -9.375 68.205 1.00 68.94 184 ALA A CA 1
ATOM 1372 C C . ALA A 1 184 ? -28.524 -10.616 68.501 1.00 68.94 184 ALA A C 1
ATOM 1374 O O . ALA A 1 184 ? -27.747 -11.026 67.646 1.00 68.94 184 ALA A O 1
ATOM 1375 N N . PHE A 1 185 ? -28.710 -11.260 69.656 1.00 76.81 185 PHE A N 1
ATOM 1376 C CA . PHE A 1 185 ? -27.986 -12.490 69.986 1.00 76.81 185 PHE A CA 1
ATOM 1377 C C . PHE A 1 185 ? -28.452 -13.675 69.122 1.00 76.81 185 PHE A C 1
ATOM 1379 O O . PHE A 1 185 ? -27.635 -14.438 68.605 1.00 76.81 185 PHE A O 1
ATOM 1386 N N . LEU A 1 186 ? -29.764 -13.790 68.887 1.00 70.12 186 LEU A N 1
ATOM 1387 C CA . LEU A 1 186 ? -30.334 -14.837 68.036 1.00 70.12 186 LEU A CA 1
ATOM 1388 C C . LEU A 1 186 ? -30.099 -14.570 66.534 1.00 70.12 186 LEU A C 1
ATOM 1390 O O . LEU A 1 186 ? -29.858 -15.502 65.771 1.00 70.12 186 LEU A O 1
ATOM 1394 N N . LEU A 1 187 ? -30.104 -13.306 66.099 1.00 63.56 187 LEU A N 1
ATOM 1395 C CA . LEU A 1 187 ? -29.783 -12.886 64.732 1.00 63.56 187 LEU A CA 1
ATOM 1396 C C . LEU A 1 187 ? -28.298 -13.039 64.448 1.00 63.56 187 LEU A C 1
ATOM 1398 O O . LEU A 1 187 ? -27.947 -13.526 63.386 1.00 63.56 187 LEU A O 1
ATOM 1402 N N . ASP A 1 188 ? -27.392 -12.658 65.338 1.00 78.31 188 ASP A N 1
ATOM 1403 C CA . ASP A 1 188 ? -25.978 -12.784 64.984 1.00 78.31 188 ASP A CA 1
ATOM 1404 C C . ASP A 1 188 ? -25.574 -14.267 64.845 1.00 78.31 188 ASP A C 1
ATOM 1406 O O . ASP A 1 188 ? -24.710 -14.609 64.036 1.00 78.31 188 ASP A O 1
ATOM 1410 N N . TRP A 1 189 ? -26.296 -15.169 65.524 1.00 82.12 189 TRP A N 1
ATOM 1411 C CA . TRP A 1 189 ? -26.138 -16.617 65.386 1.00 82.12 189 TRP A CA 1
ATOM 1412 C C . TRP A 1 189 ? -26.879 -17.221 64.171 1.00 82.12 189 TRP A C 1
ATOM 1414 O O . TRP A 1 189 ? -26.284 -17.991 63.418 1.00 82.12 189 TRP A O 1
ATOM 1424 N N . VAL A 1 190 ? -28.147 -16.859 63.920 1.00 78.44 190 VAL A N 1
ATOM 1425 C CA . VAL A 1 190 ? -28.985 -17.438 62.839 1.00 78.44 190 VAL A CA 1
ATOM 1426 C C . VAL A 1 190 ? -28.926 -16.630 61.537 1.00 78.44 190 VAL A C 1
ATOM 1428 O O . VAL A 1 190 ? -28.929 -17.183 60.435 1.00 78.44 190 VAL A O 1
ATOM 1431 N N . LEU A 1 191 ? -28.845 -15.308 61.626 1.00 68.75 191 LEU A N 1
ATOM 1432 C CA . LEU A 1 191 ? -28.833 -14.411 60.475 1.00 68.75 191 LEU A CA 1
ATOM 1433 C C . LEU A 1 191 ? -27.488 -14.426 59.753 1.00 68.75 191 LEU A C 1
ATOM 1435 O O . LEU A 1 191 ? -27.504 -14.376 58.536 1.00 68.75 191 LEU A O 1
ATOM 1439 N N . LYS A 1 192 ? -26.333 -14.567 60.420 1.00 77.44 192 LYS A N 1
ATOM 1440 C CA . LYS A 1 192 ? -25.040 -14.705 59.708 1.00 77.44 192 LYS A CA 1
ATOM 1441 C C . LYS A 1 192 ? -25.017 -15.869 58.705 1.00 77.44 192 LYS A C 1
ATOM 1443 O O . LYS A 1 192 ? -24.616 -15.645 57.557 1.00 77.44 192 LYS A O 1
ATOM 1448 N N . PRO A 1 193 ? -25.425 -17.102 59.060 1.00 84.81 193 PRO A N 1
ATOM 1449 C CA . PRO A 1 193 ? -25.458 -18.194 58.094 1.00 84.81 193 PRO A CA 1
ATOM 1450 C C . PRO A 1 193 ? -26.533 -17.981 57.023 1.00 84.81 193 PRO A C 1
ATOM 1452 O O . PRO A 1 193 ? -26.249 -18.219 55.847 1.00 84.81 193 PRO A O 1
ATOM 1455 N N . ILE A 1 194 ? -27.715 -17.463 57.383 1.00 74.69 194 ILE A N 1
ATOM 1456 C CA . ILE A 1 194 ? -28.795 -17.193 56.421 1.00 74.69 194 ILE A CA 1
ATOM 1457 C C . ILE A 1 194 ? -28.421 -16.062 55.463 1.00 74.69 194 ILE A C 1
ATOM 1459 O O . ILE A 1 194 ? -28.631 -16.189 54.266 1.00 74.69 194 ILE A O 1
ATOM 1463 N N . GLN A 1 195 ? -27.806 -14.986 55.936 1.00 80.81 195 GLN A N 1
ATOM 1464 C CA . GLN A 1 195 ? -27.360 -13.863 55.122 1.00 80.81 195 GLN A CA 1
ATOM 1465 C C . GLN A 1 195 ? -26.271 -14.315 54.153 1.00 80.81 195 GLN A C 1
ATOM 1467 O O . GLN A 1 195 ? -26.376 -14.026 52.969 1.00 80.81 195 GLN A O 1
ATOM 1472 N N . ARG A 1 196 ? -25.303 -15.135 54.592 1.00 84.00 196 ARG A N 1
ATOM 1473 C CA . ARG A 1 196 ? -24.330 -15.750 53.670 1.00 84.00 196 ARG A CA 1
ATOM 1474 C C . ARG A 1 196 ? -24.981 -16.721 52.687 1.00 84.00 196 ARG A C 1
ATOM 1476 O O . ARG A 1 196 ? -24.438 -16.922 51.601 1.00 84.00 196 ARG A O 1
ATOM 1483 N N . ALA A 1 197 ? -26.071 -17.386 53.066 1.00 87.19 197 ALA A N 1
ATOM 1484 C CA . ALA A 1 197 ? -26.808 -18.283 52.180 1.00 87.19 197 ALA A CA 1
ATOM 1485 C C . ALA A 1 197 ? -27.612 -17.491 51.141 1.00 87.19 197 ALA A C 1
ATOM 1487 O O . ALA A 1 197 ? -27.521 -17.796 49.956 1.00 87.19 197 ALA A O 1
ATOM 1488 N N . ILE A 1 198 ? -28.317 -16.439 51.560 1.00 76.81 198 ILE A N 1
ATOM 1489 C CA . ILE A 1 198 ? -29.075 -15.528 50.700 1.00 76.81 198 ILE A CA 1
ATOM 1490 C C . ILE A 1 198 ? -28.127 -14.763 49.790 1.00 76.81 198 ILE A C 1
ATOM 1492 O O . ILE A 1 198 ? -28.387 -14.693 48.601 1.00 76.81 198 ILE A O 1
ATOM 1496 N N . GLU A 1 199 ? -27.011 -14.244 50.293 1.00 87.44 199 GLU A N 1
ATOM 1497 C CA . GLU A 1 199 ? -26.012 -13.552 49.483 1.00 87.44 199 GLU A CA 1
ATOM 1498 C C . GLU A 1 199 ? -25.456 -14.487 48.408 1.00 87.44 199 GLU A C 1
ATOM 1500 O O . GLU A 1 199 ? -25.486 -14.144 47.229 1.00 87.44 199 GLU A O 1
ATOM 1505 N N . ARG A 1 200 ? -25.044 -15.712 48.773 1.00 89.38 200 ARG A N 1
ATOM 1506 C CA . ARG A 1 200 ? -24.588 -16.717 47.798 1.00 89.38 200 ARG A CA 1
ATOM 1507 C C . ARG A 1 200 ? -25.683 -17.113 46.815 1.00 89.38 200 ARG A C 1
ATOM 1509 O O . ARG A 1 200 ? -25.396 -17.288 45.629 1.00 89.38 200 ARG A O 1
ATOM 1516 N N . TRP A 1 201 ? -26.917 -17.258 47.286 1.00 91.88 201 TRP A N 1
ATOM 1517 C CA . TRP A 1 201 ? -28.055 -17.600 46.445 1.00 91.88 201 TRP A CA 1
ATOM 1518 C C . TRP A 1 201 ? -28.362 -16.469 45.467 1.00 91.88 201 TRP A C 1
ATOM 1520 O O . TRP A 1 201 ? -28.406 -16.715 44.270 1.00 91.88 201 TRP A O 1
ATOM 1530 N N . LEU A 1 202 ? -28.464 -15.227 45.932 1.00 85.75 202 LEU A N 1
ATOM 1531 C CA . LEU A 1 202 ? -28.735 -14.042 45.122 1.00 85.75 202 LEU A CA 1
ATOM 1532 C C . LEU A 1 202 ? -27.612 -13.797 44.106 1.00 85.75 202 LEU A C 1
ATOM 1534 O O . LEU A 1 202 ? -27.888 -13.535 42.932 1.00 85.75 202 LEU A O 1
ATOM 1538 N N . TRP A 1 203 ? -26.350 -13.973 44.517 1.00 89.56 203 TRP A N 1
ATOM 1539 C CA . TRP A 1 203 ? -25.210 -13.901 43.606 1.00 89.56 203 TRP A CA 1
ATOM 1540 C C . TRP A 1 203 ? -25.295 -14.959 42.508 1.00 89.56 203 TRP A C 1
ATOM 1542 O O . TRP A 1 203 ? -25.131 -14.647 41.327 1.00 89.56 203 TRP A O 1
ATOM 1552 N N . ASN A 1 204 ? -25.559 -16.215 42.868 1.00 92.81 204 ASN A N 1
ATOM 1553 C CA . ASN A 1 204 ? -25.547 -17.308 41.902 1.00 92.81 204 ASN A CA 1
ATOM 1554 C C . ASN A 1 204 ? -26.808 -17.364 41.027 1.00 92.81 204 ASN A C 1
ATOM 1556 O O . ASN A 1 204 ? -26.684 -17.659 39.839 1.00 92.81 204 ASN A O 1
ATOM 1560 N N . LYS A 1 205 ? -27.991 -17.068 41.577 1.00 86.00 205 LYS A N 1
ATOM 1561 C CA . LYS A 1 205 ? -29.279 -17.154 40.871 1.00 86.00 205 LYS A CA 1
ATOM 1562 C C . LYS A 1 205 ? -29.688 -15.880 40.152 1.00 86.00 205 LYS A C 1
ATOM 1564 O O . LYS A 1 205 ? -30.370 -16.001 39.143 1.00 86.00 205 LYS A O 1
ATOM 1569 N N . LEU A 1 206 ? -29.333 -14.695 40.651 1.00 83.81 206 LEU A N 1
ATOM 1570 C CA . LEU A 1 206 ? -29.799 -13.434 40.065 1.00 83.81 206 LEU A CA 1
ATOM 1571 C C . LEU A 1 206 ? -28.659 -12.656 39.421 1.00 83.81 206 LEU A C 1
ATOM 1573 O O . LEU A 1 206 ? -28.684 -12.422 38.215 1.00 83.81 206 LEU A O 1
ATOM 1577 N N . LEU A 1 207 ? -27.624 -12.302 40.189 1.00 85.31 207 LEU A N 1
ATOM 1578 C CA . LEU A 1 207 ? -26.574 -11.427 39.668 1.00 85.31 207 LEU A CA 1
ATOM 1579 C C . LEU A 1 207 ? -25.744 -12.102 38.575 1.00 85.31 207 LEU A C 1
ATOM 1581 O O . LEU A 1 207 ? -25.500 -11.485 37.544 1.00 85.31 207 LEU A O 1
ATOM 1585 N N . LYS A 1 208 ? -25.317 -13.359 38.749 1.00 86.50 208 LYS A N 1
ATOM 1586 C CA . LYS A 1 208 ? -24.530 -14.070 37.726 1.00 86.50 208 LYS A CA 1
ATOM 1587 C C . LYS A 1 208 ? -25.250 -14.191 36.382 1.00 86.50 208 LYS A C 1
ATOM 1589 O O . LYS A 1 208 ? -24.620 -13.835 35.385 1.00 86.50 208 LYS A O 1
ATOM 1594 N N . PRO A 1 209 ? -26.498 -14.694 36.296 1.00 89.94 209 PRO A N 1
ATOM 1595 C CA . PRO A 1 209 ? -27.172 -14.822 35.010 1.00 89.94 209 PRO A CA 1
ATOM 1596 C C . PRO A 1 209 ? -27.522 -13.464 34.419 1.00 89.94 209 PRO A C 1
ATOM 1598 O O . PRO A 1 209 ? -27.317 -13.290 33.223 1.00 89.94 209 PRO A O 1
ATOM 1601 N N . LEU A 1 210 ? -27.952 -12.492 35.232 1.00 82.56 210 LEU A N 1
ATOM 1602 C CA . LEU A 1 210 ? -28.275 -11.157 34.737 1.00 82.56 210 LEU A CA 1
ATOM 1603 C C . LEU A 1 210 ? -27.020 -10.448 34.220 1.00 82.56 210 LEU A C 1
ATOM 1605 O O . LEU A 1 210 ? -27.011 -9.958 33.100 1.00 82.56 210 LEU A O 1
ATOM 1609 N N . CYS A 1 211 ? -25.917 -10.493 34.968 1.00 84.31 211 CYS A N 1
ATOM 1610 C CA . CYS A 1 211 ? -24.638 -9.937 34.537 1.00 84.31 211 CYS A CA 1
ATOM 1611 C C . CYS A 1 211 ? -24.133 -10.633 33.264 1.00 84.31 211 CYS A C 1
ATOM 1613 O O . CYS A 1 211 ? -23.735 -9.954 32.321 1.00 84.31 211 CYS A O 1
ATOM 1615 N N . ARG A 1 212 ? -24.232 -11.970 33.169 1.00 89.38 212 ARG A N 1
ATOM 1616 C CA . ARG A 1 212 ? -23.890 -12.711 31.939 1.00 89.38 212 ARG A CA 1
ATOM 1617 C C . ARG A 1 212 ? -24.781 -12.344 30.757 1.00 89.38 212 ARG A C 1
ATOM 1619 O O . ARG A 1 212 ? -24.261 -12.233 29.649 1.00 89.38 212 ARG A O 1
ATOM 1626 N N . LEU A 1 213 ? -26.086 -12.193 30.972 1.00 85.38 213 LEU A N 1
ATOM 1627 C CA . LEU A 1 213 ? -27.043 -11.796 29.941 1.00 85.38 213 LEU A CA 1
ATOM 1628 C C . LEU A 1 213 ? -26.732 -10.387 29.452 1.00 85.38 213 LEU A C 1
ATOM 1630 O O . LEU A 1 213 ? -26.568 -10.206 28.253 1.00 85.38 213 LEU A O 1
ATOM 1634 N N . THR A 1 214 ? -26.537 -9.426 30.353 1.00 84.00 214 THR A N 1
ATOM 1635 C CA . THR A 1 214 ? -26.194 -8.044 29.997 1.00 84.00 214 THR A CA 1
ATOM 1636 C C . THR A 1 214 ? -24.854 -7.969 29.265 1.00 84.00 214 THR A C 1
ATOM 1638 O O . THR A 1 214 ? -24.756 -7.325 28.221 1.00 84.00 214 THR A O 1
ATOM 1641 N N . LEU A 1 215 ? -23.828 -8.690 29.732 1.00 83.44 215 LEU A N 1
ATOM 1642 C CA . LEU A 1 215 ? -22.539 -8.768 29.036 1.00 83.44 215 LEU A CA 1
ATOM 1643 C C . LEU A 1 215 ? -22.673 -9.396 27.643 1.00 83.44 215 LEU A C 1
ATOM 1645 O O . LEU A 1 215 ? -22.090 -8.899 26.682 1.00 83.44 215 LEU A O 1
ATOM 1649 N N . ARG A 1 216 ? -23.446 -10.477 27.494 1.00 90.50 216 ARG A N 1
ATOM 1650 C CA . ARG A 1 216 ? -23.599 -11.140 26.190 1.00 90.50 216 ARG A CA 1
ATOM 1651 C C . ARG A 1 216 ? -24.484 -10.370 25.218 1.00 90.50 216 ARG A C 1
ATOM 1653 O O . ARG A 1 216 ? -24.146 -10.341 24.042 1.00 90.50 216 ARG A O 1
ATOM 1660 N N . TYR A 1 217 ? -25.587 -9.788 25.678 1.00 88.19 217 TYR A N 1
ATOM 1661 C CA . TYR A 1 217 ? -26.566 -9.143 24.803 1.00 88.19 217 TYR A CA 1
ATOM 1662 C C . TYR A 1 217 ? -26.282 -7.675 24.548 1.00 88.19 217 TYR A C 1
ATOM 1664 O O . TYR A 1 217 ? -26.576 -7.209 23.459 1.00 88.19 217 TYR A O 1
ATOM 1672 N N . VAL A 1 218 ? -25.720 -6.942 25.508 1.00 82.56 218 VAL A N 1
ATOM 1673 C CA . VAL A 1 218 ? -25.463 -5.506 25.334 1.00 82.56 218 VAL A CA 1
ATOM 1674 C C . VAL A 1 218 ? -24.003 -5.276 24.998 1.00 82.56 218 VAL A C 1
ATOM 1676 O O . VAL A 1 218 ? -23.690 -4.633 23.998 1.00 82.56 218 VAL A O 1
ATOM 1679 N N . LEU A 1 219 ? -23.089 -5.846 25.787 1.00 84.69 219 LEU A N 1
ATOM 1680 C CA . LEU A 1 219 ? -21.671 -5.558 25.595 1.00 84.69 219 LEU A CA 1
ATOM 1681 C C . LEU A 1 219 ? -21.145 -6.178 24.301 1.00 84.69 219 LEU A C 1
ATOM 1683 O O . LEU A 1 219 ? -20.434 -5.510 23.563 1.00 84.69 219 LEU A O 1
ATOM 1687 N N . ARG A 1 220 ? -21.526 -7.419 23.975 1.00 87.25 220 ARG A N 1
ATOM 1688 C CA . ARG A 1 220 ? -21.021 -8.106 22.776 1.00 87.25 220 ARG A CA 1
ATOM 1689 C C . ARG A 1 220 ? -21.359 -7.398 21.452 1.00 87.25 220 ARG A C 1
ATOM 1691 O O . ARG A 1 220 ? -20.421 -7.216 20.679 1.00 87.25 220 ARG A O 1
ATOM 1698 N N . PRO A 1 221 ? -22.608 -6.981 21.149 1.00 87.06 221 PRO A N 1
ATOM 1699 C CA . PRO A 1 221 ? -22.888 -6.271 19.900 1.00 87.06 221 PRO A CA 1
ATOM 1700 C C . PRO A 1 221 ? -22.317 -4.856 19.892 1.00 87.06 221 PRO A C 1
ATOM 1702 O O . PRO A 1 221 ? -21.850 -4.416 18.849 1.00 87.06 221 PRO A O 1
ATOM 1705 N N . VAL A 1 222 ? -22.280 -4.164 21.037 1.00 81.81 222 VAL A N 1
ATOM 1706 C CA . VAL A 1 222 ? -21.640 -2.843 21.124 1.00 81.81 222 VAL A CA 1
ATOM 1707 C C . VAL A 1 222 ? -20.147 -2.964 20.837 1.00 81.81 222 VAL A C 1
ATOM 1709 O O . VAL A 1 222 ? -19.613 -2.193 20.049 1.00 81.81 222 VAL A O 1
ATOM 1712 N N . TRP A 1 223 ? -19.479 -3.965 21.410 1.00 85.25 223 TRP A N 1
ATOM 1713 C CA . TRP A 1 223 ? -18.056 -4.197 21.181 1.00 85.25 223 TRP A CA 1
ATOM 1714 C C . TRP A 1 223 ? -17.770 -4.675 19.764 1.00 85.25 223 TRP A C 1
ATOM 1716 O O . TRP A 1 223 ? -16.855 -4.165 19.130 1.00 85.25 223 TRP A O 1
ATOM 1726 N N . ALA A 1 224 ? -18.596 -5.570 19.219 1.00 86.44 224 ALA A N 1
ATOM 1727 C CA . ALA A 1 224 ? -18.499 -5.973 17.821 1.00 86.44 224 ALA A CA 1
ATOM 1728 C C . ALA A 1 224 ? -18.707 -4.782 16.874 1.00 86.44 224 ALA A C 1
ATOM 1730 O O . ALA A 1 224 ? -17.931 -4.613 15.939 1.00 86.44 224 ALA A O 1
ATOM 1731 N N . GLY A 1 225 ? -19.695 -3.926 17.145 1.00 85.38 225 GLY A N 1
ATOM 1732 C CA . GLY A 1 225 ? -19.951 -2.707 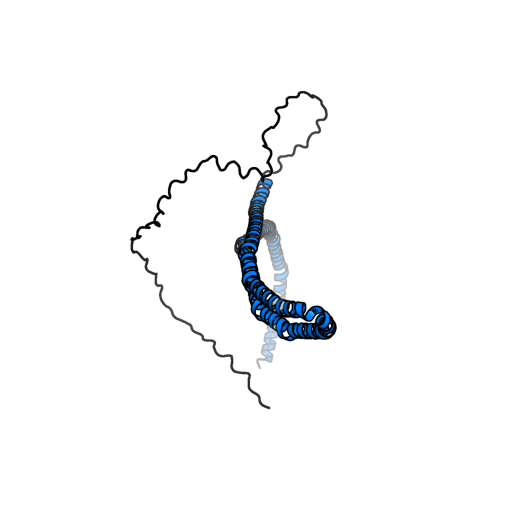16.383 1.00 85.38 225 GLY A CA 1
ATOM 1733 C C . GLY A 1 225 ? -18.795 -1.716 16.473 1.00 85.38 225 GLY A C 1
ATOM 1734 O O . GLY A 1 225 ? -18.384 -1.168 15.455 1.00 85.38 225 GLY A O 1
ATOM 1735 N N . LEU A 1 226 ? -18.207 -1.539 17.659 1.00 83.06 226 LEU A N 1
ATOM 1736 C CA . LEU A 1 226 ? -17.063 -0.651 17.856 1.00 83.06 226 LEU A CA 1
ATOM 1737 C C . LEU A 1 226 ? -15.795 -1.190 17.182 1.00 83.06 226 LEU A C 1
ATOM 1739 O O . LEU A 1 226 ? -15.080 -0.432 16.533 1.00 83.06 226 LEU A O 1
ATOM 1743 N N . CYS A 1 227 ? -15.535 -2.496 17.279 1.00 87.62 227 CYS A N 1
ATOM 1744 C CA . CYS A 1 227 ? -14.433 -3.150 16.578 1.00 87.62 227 CYS A CA 1
ATOM 1745 C C . CYS A 1 227 ? -14.626 -3.099 15.062 1.00 87.62 227 CYS A C 1
ATOM 1747 O O . CYS A 1 227 ? -13.672 -2.815 14.344 1.00 87.62 227 CYS A O 1
ATOM 1749 N N . TRP A 1 228 ? -15.846 -3.332 14.569 1.00 93.38 228 TRP A N 1
ATOM 1750 C CA . TRP A 1 228 ? -16.164 -3.244 13.147 1.00 93.38 228 TRP A CA 1
ATOM 1751 C C . TRP A 1 228 ? -16.001 -1.815 12.637 1.00 93.38 228 TRP A C 1
ATOM 1753 O O . TRP A 1 228 ? -15.292 -1.606 11.660 1.00 93.38 228 TRP A O 1
ATOM 1763 N N . ALA A 1 229 ? -16.560 -0.823 13.335 1.00 83.38 229 ALA A N 1
ATOM 1764 C CA . ALA A 1 229 ? -16.419 0.587 12.985 1.00 83.38 229 ALA A CA 1
ATOM 1765 C C . ALA A 1 229 ? -14.953 1.033 13.036 1.00 83.38 229 ALA A C 1
ATOM 1767 O O . ALA A 1 229 ? -14.472 1.648 12.091 1.00 83.38 229 ALA A O 1
ATOM 1768 N N . GLY A 1 230 ? -14.218 0.669 14.090 1.00 85.25 230 GLY A N 1
ATOM 1769 C CA . GLY A 1 230 ? -12.795 0.969 14.228 1.00 85.25 230 GLY A CA 1
ATOM 1770 C C . GLY A 1 230 ? -11.952 0.321 13.131 1.00 85.25 230 GLY A C 1
ATOM 1771 O O . GLY A 1 230 ? -11.121 0.991 12.522 1.00 85.25 230 GLY A O 1
ATOM 1772 N N . PHE A 1 231 ? -12.199 -0.953 12.813 1.00 89.25 231 PHE A N 1
ATOM 1773 C CA . PHE A 1 231 ? -11.529 -1.646 11.713 1.00 89.25 231 PHE A CA 1
ATOM 1774 C C . PHE A 1 231 ? -11.859 -1.009 10.365 1.00 89.25 231 PHE A C 1
ATOM 1776 O O . PHE A 1 231 ? -10.969 -0.789 9.545 1.00 89.25 231 PHE A O 1
ATOM 1783 N N . HIS A 1 232 ? -13.129 -0.679 10.131 1.00 87.44 232 HIS A N 1
ATOM 1784 C CA . HIS A 1 232 ? -13.556 -0.109 8.867 1.00 87.44 232 HIS A CA 1
ATOM 1785 C C . HIS A 1 232 ? -13.010 1.303 8.678 1.00 87.44 232 HIS A C 1
ATOM 1787 O O . HIS A 1 232 ? -12.549 1.623 7.584 1.00 87.44 232 HIS A O 1
ATOM 1793 N N . PHE A 1 233 ? -12.994 2.094 9.751 1.00 82.31 233 PHE A N 1
ATOM 1794 C CA . PHE A 1 233 ? -12.400 3.420 9.800 1.00 82.31 233 PHE A CA 1
ATOM 1795 C C . PHE A 1 233 ? -10.890 3.351 9.591 1.00 82.31 233 PHE A C 1
ATOM 1797 O O . PHE A 1 233 ? -10.377 4.057 8.737 1.00 82.31 233 PHE A O 1
ATOM 1804 N N . MET A 1 234 ? -10.178 2.443 10.265 1.00 82.88 234 MET A N 1
ATOM 1805 C CA . MET A 1 234 ? -8.746 2.220 10.036 1.00 82.88 234 MET A CA 1
ATOM 1806 C C . MET A 1 234 ? -8.476 1.823 8.581 1.00 82.88 234 MET A C 1
ATOM 1808 O O . MET A 1 234 ? -7.597 2.382 7.930 1.00 82.88 234 MET A O 1
ATOM 1812 N N . LYS A 1 235 ? -9.268 0.898 8.028 1.00 87.62 235 LYS A N 1
ATOM 1813 C CA . LYS A 1 235 ? -9.151 0.485 6.628 1.00 87.62 235 LYS A CA 1
ATOM 1814 C C . LYS A 1 235 ? -9.383 1.669 5.689 1.00 87.62 235 LYS A C 1
ATOM 1816 O O . LYS A 1 235 ? -8.593 1.874 4.778 1.00 87.62 235 LYS A O 1
ATOM 1821 N N . TRP A 1 236 ? -10.418 2.473 5.907 1.00 88.62 236 TRP A N 1
ATOM 1822 C CA . TRP A 1 236 ? -10.692 3.642 5.069 1.00 88.62 236 TRP A CA 1
ATOM 1823 C C . TRP A 1 236 ? -9.619 4.726 5.223 1.00 88.62 236 TRP A C 1
ATOM 1825 O O . TRP A 1 236 ? -9.075 5.194 4.230 1.00 88.62 236 TRP A O 1
ATOM 1835 N N . CYS A 1 237 ? -9.247 5.077 6.450 1.00 80.88 237 CYS A N 1
ATOM 1836 C CA . CYS A 1 237 ? -8.289 6.138 6.748 1.00 80.88 237 CYS A CA 1
ATOM 1837 C C . CYS A 1 237 ? -6.837 5.775 6.461 1.00 80.88 237 CYS A C 1
ATOM 1839 O O . CYS A 1 237 ? -6.038 6.684 6.291 1.00 80.88 237 CYS A O 1
ATOM 1841 N N . VAL A 1 238 ? -6.467 4.496 6.406 1.00 82.88 238 VAL A N 1
ATOM 1842 C CA . VAL A 1 238 ? -5.097 4.086 6.066 1.00 82.88 238 VAL A CA 1
ATOM 1843 C C . VAL A 1 238 ? -5.034 3.615 4.624 1.00 82.88 238 VAL A C 1
ATOM 1845 O O . VAL A 1 238 ? -4.227 4.114 3.846 1.00 82.88 238 VAL A O 1
ATOM 1848 N N . VAL A 1 239 ? -5.906 2.687 4.230 1.00 86.56 239 VAL A N 1
ATOM 1849 C CA . VAL A 1 239 ? -5.814 2.046 2.914 1.00 86.56 239 VAL A CA 1
ATOM 1850 C C . VAL A 1 239 ? -6.230 3.008 1.807 1.00 86.56 239 VAL A C 1
ATOM 1852 O O . VAL A 1 239 ? -5.570 3.021 0.774 1.00 86.56 239 VAL A O 1
ATOM 1855 N N . ALA A 1 240 ? -7.258 3.847 1.995 1.00 86.38 240 ALA A N 1
ATOM 1856 C CA . ALA A 1 240 ? -7.668 4.787 0.948 1.00 86.38 240 ALA A CA 1
ATOM 1857 C C . ALA A 1 240 ? -6.596 5.846 0.639 1.00 86.38 240 ALA A C 1
ATOM 1859 O O . ALA A 1 240 ? -6.250 5.978 -0.538 1.00 86.38 240 ALA A O 1
ATOM 1860 N N . PRO A 1 241 ? -6.003 6.563 1.618 1.00 80.75 241 PRO A N 1
ATOM 1861 C CA . PRO A 1 241 ? -4.931 7.495 1.301 1.00 80.75 241 PRO A CA 1
ATOM 1862 C C . PRO A 1 241 ? -3.665 6.778 0.854 1.00 80.75 241 PRO A C 1
ATOM 1864 O O . PRO A 1 241 ? -2.982 7.305 -0.012 1.00 80.75 241 PRO A O 1
ATOM 1867 N N . LEU A 1 242 ? -3.364 5.573 1.350 1.00 83.88 242 LEU A N 1
ATOM 1868 C CA . LEU A 1 242 ? -2.211 4.809 0.869 1.00 83.88 242 LEU A CA 1
ATOM 1869 C C . LEU A 1 242 ? -2.387 4.366 -0.594 1.00 83.88 242 LEU A C 1
ATOM 1871 O O . LEU A 1 242 ? -1.459 4.488 -1.389 1.00 83.88 242 LEU A O 1
ATOM 1875 N N . LEU A 1 243 ? -3.586 3.921 -0.984 1.00 89.00 243 LEU A N 1
ATOM 1876 C CA . LEU A 1 243 ? -3.939 3.626 -2.377 1.00 89.00 243 LEU A CA 1
ATOM 1877 C C . LEU A 1 243 ? -3.937 4.889 -3.236 1.00 89.00 243 LEU A C 1
ATOM 1879 O O . LEU A 1 243 ? -3.469 4.850 -4.373 1.00 89.00 243 LEU A O 1
ATOM 1883 N N . ALA A 1 244 ? -4.437 6.010 -2.713 1.00 85.12 244 ALA A N 1
ATOM 1884 C CA . ALA A 1 244 ? -4.375 7.293 -3.399 1.00 85.12 244 ALA A CA 1
ATOM 1885 C C . ALA A 1 244 ? -2.915 7.705 -3.620 1.00 85.12 244 ALA A C 1
ATOM 1887 O O . ALA A 1 244 ? -2.546 8.021 -4.746 1.00 85.12 244 ALA A O 1
ATOM 1888 N N . LEU A 1 245 ? -2.064 7.594 -2.600 1.00 82.81 245 LEU A N 1
ATOM 1889 C CA . LEU A 1 245 ? -0.627 7.849 -2.675 1.00 82.81 245 LEU A CA 1
ATOM 1890 C C . LEU A 1 245 ? 0.035 6.951 -3.722 1.00 82.81 245 LEU A C 1
ATOM 1892 O O . LEU A 1 245 ? 0.771 7.424 -4.584 1.00 82.81 245 LEU A O 1
ATOM 1896 N N . TRP A 1 246 ? -0.285 5.658 -3.708 1.00 86.00 246 TRP A N 1
ATOM 1897 C CA . TRP A 1 246 ? 0.208 4.709 -4.697 1.00 86.00 246 TRP A CA 1
ATOM 1898 C C . TRP A 1 246 ? -0.199 5.110 -6.122 1.00 86.00 246 TRP A C 1
ATOM 1900 O O . TRP A 1 246 ? 0.624 5.157 -7.040 1.00 86.00 246 TRP A O 1
ATOM 1910 N N . ARG A 1 247 ? -1.481 5.436 -6.317 1.00 93.06 247 ARG A N 1
ATOM 1911 C CA . ARG A 1 247 ? -2.054 5.719 -7.636 1.00 93.06 247 ARG A CA 1
ATOM 1912 C C . ARG A 1 247 ? -1.615 7.075 -8.190 1.00 93.06 247 ARG A C 1
ATOM 1914 O O . ARG A 1 247 ? -1.407 7.171 -9.398 1.00 93.06 247 ARG A O 1
ATOM 1921 N N . TRP A 1 248 ? -1.466 8.079 -7.330 1.00 87.44 248 TRP A N 1
ATOM 1922 C CA . TRP A 1 248 ? -1.109 9.450 -7.701 1.00 87.44 248 TRP A CA 1
ATOM 1923 C C . TRP A 1 248 ? 0.386 9.726 -7.695 1.00 87.44 248 TRP A C 1
ATOM 1925 O O . TRP A 1 248 ? 0.817 10.573 -8.461 1.00 87.44 248 TRP A O 1
ATOM 1935 N N . VAL A 1 249 ? 1.183 9.037 -6.877 1.00 82.38 249 VAL A N 1
ATOM 1936 C CA . VAL A 1 249 ? 2.620 9.328 -6.744 1.00 82.38 249 VAL A CA 1
ATOM 1937 C C . VAL A 1 249 ? 3.449 8.197 -7.317 1.00 82.38 249 VAL A C 1
ATOM 1939 O O . VAL A 1 249 ? 4.271 8.427 -8.201 1.00 82.38 249 VAL A O 1
ATOM 1942 N N . LEU A 1 250 ? 3.196 6.957 -6.898 1.00 84.94 250 LEU A N 1
ATOM 1943 C 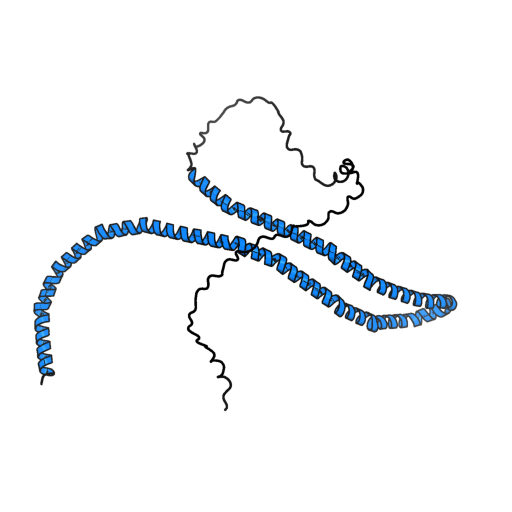CA . LEU A 1 250 ? 4.013 5.840 -7.366 1.00 84.94 250 LEU A CA 1
ATOM 1944 C C . LEU A 1 250 ? 3.776 5.516 -8.836 1.00 84.94 250 LEU A C 1
ATOM 1946 O O . LEU A 1 250 ? 4.720 5.211 -9.557 1.00 84.94 250 LEU A O 1
ATOM 1950 N N . ARG A 1 251 ? 2.536 5.625 -9.315 1.00 89.44 251 ARG A N 1
ATOM 1951 C CA . ARG A 1 251 ? 2.215 5.359 -10.722 1.00 89.44 251 ARG A CA 1
ATOM 1952 C C . ARG A 1 251 ? 2.916 6.322 -11.696 1.00 89.44 251 ARG A C 1
ATOM 1954 O O . ARG A 1 251 ? 3.528 5.821 -12.642 1.00 89.44 251 ARG A O 1
ATOM 1961 N N . PRO A 1 252 ? 2.874 7.660 -11.525 1.00 85.56 252 PRO A N 1
ATOM 1962 C CA . PRO A 1 252 ? 3.649 8.556 -12.379 1.00 85.56 252 PRO A CA 1
ATOM 1963 C C . PRO A 1 252 ? 5.152 8.447 -12.132 1.00 85.56 252 PRO A C 1
ATOM 1965 O O . PRO A 1 252 ? 5.896 8.478 -13.106 1.00 85.56 252 PRO A O 1
ATOM 1968 N N . LEU A 1 253 ? 5.605 8.234 -10.891 1.00 85.06 253 LEU A N 1
ATOM 1969 C CA . LEU A 1 253 ? 7.029 8.035 -10.606 1.00 85.06 253 LEU A CA 1
ATOM 1970 C C . LEU A 1 253 ? 7.577 6.797 -11.327 1.00 85.06 253 LEU A C 1
ATOM 1972 O O . LEU A 1 253 ? 8.636 6.859 -11.940 1.00 85.06 253 LEU A O 1
ATOM 1976 N N . TRP A 1 254 ? 6.827 5.695 -11.338 1.00 91.12 254 TRP A N 1
ATOM 1977 C CA . TRP A 1 254 ? 7.191 4.481 -12.065 1.00 91.12 254 TRP A CA 1
ATOM 1978 C C . TRP A 1 254 ? 7.206 4.695 -13.580 1.00 91.12 254 TRP A C 1
ATOM 1980 O O . TRP A 1 254 ? 8.097 4.199 -14.268 1.00 91.12 254 TRP A O 1
ATOM 1990 N N . ARG A 1 255 ? 6.245 5.461 -14.116 1.00 91.88 255 ARG A N 1
ATOM 1991 C CA . ARG A 1 255 ? 6.244 5.849 -15.536 1.00 91.88 255 ARG A CA 1
ATOM 1992 C C . ARG A 1 255 ? 7.452 6.718 -15.881 1.00 91.88 255 ARG A C 1
ATOM 1994 O O . ARG A 1 255 ? 8.086 6.457 -16.896 1.00 91.88 255 ARG A O 1
ATOM 2001 N N . ALA A 1 256 ? 7.789 7.692 -15.038 1.00 85.25 256 ALA A N 1
ATOM 2002 C CA . ALA A 1 256 ? 8.957 8.548 -15.214 1.00 85.25 256 ALA A CA 1
ATOM 2003 C C . ALA A 1 256 ? 10.254 7.734 -15.142 1.00 85.25 256 ALA A C 1
ATOM 2005 O O . ALA A 1 256 ? 11.099 7.853 -16.023 1.00 85.25 256 ALA A O 1
ATOM 2006 N N . LEU A 1 257 ? 10.377 6.836 -14.161 1.00 88.31 257 LEU A N 1
ATOM 2007 C CA . LEU A 1 257 ? 11.532 5.954 -14.019 1.00 88.31 257 LEU A CA 1
ATOM 2008 C C . LEU A 1 257 ? 11.692 5.037 -15.238 1.00 88.31 257 LEU A C 1
ATOM 2010 O O . LEU A 1 257 ? 12.783 4.942 -15.793 1.00 88.31 257 LEU A O 1
ATOM 2014 N N . ARG A 1 258 ? 10.600 4.419 -15.711 1.00 94.75 258 ARG A N 1
ATOM 2015 C CA . ARG A 1 258 ? 10.604 3.644 -16.962 1.00 94.75 258 ARG A CA 1
ATOM 2016 C C . ARG A 1 258 ? 11.002 4.499 -18.158 1.00 94.75 258 ARG A C 1
ATOM 2018 O O . ARG A 1 258 ? 11.786 4.037 -18.977 1.00 94.75 258 ARG A O 1
ATOM 2025 N N . ALA A 1 259 ? 10.485 5.720 -18.266 1.00 92.88 259 ALA A N 1
ATOM 2026 C CA . ALA A 1 259 ? 10.827 6.619 -19.359 1.00 92.88 259 ALA A CA 1
ATOM 2027 C C . ALA A 1 259 ? 12.323 6.957 -19.350 1.00 92.88 259 ALA A C 1
ATOM 2029 O O . ALA A 1 259 ? 12.968 6.818 -20.384 1.00 92.88 259 ALA A O 1
ATOM 2030 N N . VAL A 1 260 ? 12.890 7.308 -18.192 1.00 90.25 260 VAL A N 1
ATOM 2031 C CA . VAL A 1 260 ? 14.328 7.582 -18.032 1.00 90.25 260 VAL A CA 1
ATOM 2032 C C . VAL A 1 260 ? 15.161 6.348 -18.362 1.00 90.25 260 VAL A C 1
ATOM 2034 O O . VAL A 1 260 ? 16.151 6.465 -19.076 1.00 90.25 260 VAL A O 1
ATOM 2037 N N . LEU A 1 261 ? 14.746 5.162 -17.913 1.00 95.25 261 LEU A N 1
ATOM 2038 C CA . LEU A 1 261 ? 15.456 3.917 -18.198 1.00 95.25 261 LEU A CA 1
ATOM 2039 C C . LEU A 1 261 ? 15.442 3.587 -19.699 1.00 95.25 261 LEU A C 1
ATOM 2041 O O . LEU A 1 261 ? 16.480 3.263 -20.268 1.00 95.25 261 LEU A O 1
ATOM 2045 N N . VAL A 1 262 ? 14.287 3.722 -20.359 1.00 95.12 262 VAL A N 1
ATOM 2046 C CA . VAL A 1 262 ? 14.149 3.499 -21.808 1.00 95.12 262 VAL A CA 1
ATOM 2047 C C . VAL A 1 262 ? 14.938 4.540 -22.601 1.00 95.12 262 VAL A C 1
ATOM 2049 O O . VAL A 1 262 ? 15.595 4.189 -23.579 1.00 95.12 262 VAL A O 1
ATOM 2052 N N . PHE A 1 263 ? 14.911 5.810 -22.189 1.00 91.81 263 PHE A N 1
ATOM 2053 C CA . PHE A 1 263 ? 15.721 6.856 -22.812 1.00 91.81 263 PHE A CA 1
ATOM 2054 C C . PHE A 1 263 ? 17.212 6.581 -22.641 1.00 91.81 263 PHE A C 1
ATOM 2056 O O . PHE A 1 263 ? 17.944 6.606 -23.626 1.00 91.81 263 PHE A O 1
ATOM 2063 N N . GLY A 1 264 ? 17.651 6.268 -21.422 1.00 92.31 264 GLY A N 1
ATOM 2064 C CA . GLY A 1 264 ? 19.037 5.919 -21.126 1.00 92.31 264 GLY A CA 1
ATOM 2065 C C . GLY A 1 264 ? 19.509 4.729 -21.954 1.00 92.31 264 GLY A C 1
ATOM 2066 O O . GLY A 1 264 ? 20.579 4.789 -22.551 1.00 92.31 264 GLY A O 1
ATOM 2067 N N . TRP A 1 265 ? 18.675 3.695 -22.088 1.00 94.44 265 TRP A N 1
ATOM 2068 C CA . TRP A 1 265 ? 18.967 2.540 -22.934 1.00 94.44 265 TRP A CA 1
ATOM 2069 C C . TRP A 1 265 ? 19.116 2.921 -24.410 1.00 94.44 265 TRP A C 1
ATOM 2071 O O . TRP A 1 265 ? 20.099 2.549 -25.044 1.00 94.44 265 TRP A O 1
ATOM 2081 N N . LYS A 1 266 ? 18.185 3.710 -24.961 1.00 93.88 266 LYS A N 1
ATOM 2082 C CA . LYS A 1 266 ? 18.270 4.183 -26.352 1.00 93.88 266 LYS A CA 1
ATOM 2083 C C . LYS A 1 266 ? 19.555 4.972 -26.595 1.00 93.88 266 LYS A C 1
ATOM 2085 O O . LYS A 1 266 ? 20.280 4.674 -27.541 1.00 93.88 266 LYS A O 1
ATOM 2090 N N . TRP A 1 267 ? 19.879 5.917 -25.717 1.00 92.62 267 TRP A N 1
ATOM 2091 C CA . TRP A 1 267 ? 21.120 6.685 -25.807 1.00 92.62 267 TRP A CA 1
ATOM 2092 C C . TRP A 1 267 ? 22.359 5.798 -25.704 1.00 92.62 267 TRP A C 1
ATOM 2094 O O . TRP A 1 267 ? 23.264 5.933 -26.523 1.00 92.62 267 TRP A O 1
ATOM 2104 N N . ALA A 1 268 ? 22.375 4.840 -24.775 1.00 91.38 268 ALA A N 1
ATOM 2105 C CA . ALA A 1 268 ? 23.464 3.879 -24.651 1.00 91.38 268 ALA A CA 1
ATOM 2106 C C . ALA A 1 268 ? 23.645 3.062 -25.940 1.00 91.38 268 ALA A C 1
ATOM 2108 O O . ALA A 1 268 ? 24.765 2.944 -26.429 1.00 91.38 268 ALA A O 1
ATOM 2109 N N . THR A 1 269 ? 22.559 2.570 -26.549 1.00 92.69 269 THR A N 1
ATOM 2110 C CA . THR A 1 269 ? 22.641 1.824 -27.817 1.00 92.69 269 THR A CA 1
ATOM 2111 C C . THR A 1 269 ? 23.127 2.681 -28.983 1.00 92.69 269 THR A C 1
ATOM 2113 O O . THR A 1 269 ? 23.866 2.181 -29.826 1.00 92.69 269 THR A O 1
ATOM 2116 N N . ILE A 1 270 ? 22.783 3.973 -29.018 1.00 92.75 270 ILE A N 1
ATOM 2117 C CA . ILE A 1 270 ? 23.292 4.906 -30.032 1.00 92.75 270 ILE A CA 1
ATOM 2118 C C . ILE A 1 270 ? 24.789 5.132 -29.829 1.00 92.75 270 ILE A C 1
ATOM 2120 O O . ILE A 1 270 ? 25.548 5.021 -30.786 1.00 92.75 270 ILE A O 1
ATOM 2124 N N . ILE A 1 271 ? 25.227 5.397 -28.596 1.00 91.75 271 ILE A N 1
ATOM 2125 C CA . ILE A 1 271 ? 26.643 5.631 -28.288 1.00 91.75 271 ILE A CA 1
ATOM 2126 C C . ILE A 1 271 ? 27.463 4.382 -28.604 1.00 91.75 271 ILE A C 1
ATOM 2128 O O . ILE A 1 271 ? 28.460 4.484 -29.306 1.00 91.75 271 ILE A O 1
ATOM 2132 N N . VAL A 1 272 ? 27.031 3.200 -28.163 1.00 93.44 272 VAL A N 1
ATOM 2133 C CA . VAL A 1 272 ? 27.711 1.934 -28.479 1.00 93.44 272 VAL A CA 1
ATOM 2134 C C . VAL A 1 272 ? 27.679 1.658 -29.984 1.00 93.44 272 VAL A C 1
ATOM 2136 O O . VAL A 1 272 ? 28.686 1.252 -30.556 1.00 93.44 272 VAL A O 1
ATOM 2139 N N . GLY A 1 273 ? 26.560 1.927 -30.658 1.00 92.56 273 GLY A N 1
ATOM 2140 C CA . GLY A 1 273 ? 26.444 1.800 -32.109 1.00 92.56 273 GLY A CA 1
ATOM 2141 C C . GLY A 1 273 ? 27.450 2.682 -32.850 1.00 92.56 273 GLY A C 1
ATOM 2142 O O . GLY A 1 273 ? 28.201 2.211 -33.700 1.00 92.56 273 GLY A O 1
ATOM 2143 N N . VAL A 1 274 ? 27.524 3.960 -32.497 1.00 93.06 274 VAL A N 1
ATOM 2144 C CA . VAL A 1 274 ? 28.446 4.907 -33.131 1.00 93.06 274 VAL A CA 1
ATOM 2145 C C . VAL A 1 274 ? 29.897 4.602 -32.758 1.00 93.06 274 VAL A C 1
ATOM 2147 O O . VAL A 1 274 ? 30.764 4.614 -33.624 1.00 93.06 274 VAL A O 1
ATOM 2150 N N . LEU A 1 275 ? 30.172 4.288 -31.495 1.00 93.00 275 LEU A N 1
ATOM 2151 C CA . LEU A 1 275 ? 31.535 4.133 -30.993 1.00 93.00 275 LEU A CA 1
ATOM 2152 C C . LEU A 1 275 ? 32.146 2.767 -31.312 1.00 93.00 275 LEU A C 1
ATOM 2154 O O . LEU A 1 275 ? 33.353 2.674 -31.474 1.00 93.00 275 LEU A O 1
ATOM 2158 N N . VAL A 1 276 ? 31.339 1.708 -31.397 1.00 93.25 276 VAL A N 1
ATOM 2159 C CA . VAL A 1 276 ? 31.822 0.336 -31.623 1.00 93.25 276 VAL A CA 1
ATOM 2160 C C . VAL A 1 276 ? 31.460 -0.143 -33.021 1.00 93.25 276 VAL A C 1
ATOM 2162 O O . VAL A 1 276 ? 32.320 -0.632 -33.754 1.00 93.25 276 VAL A O 1
ATOM 2165 N N . VAL A 1 277 ? 30.198 0.010 -33.430 1.00 91.88 277 VAL A N 1
ATOM 2166 C CA . VAL A 1 277 ? 29.720 -0.583 -34.689 1.00 91.88 277 VAL A CA 1
ATOM 2167 C C . VAL A 1 277 ? 30.243 0.183 -35.896 1.00 91.88 277 VAL A C 1
ATOM 2169 O O . VAL A 1 277 ? 30.641 -0.453 -36.866 1.00 91.88 277 VAL A O 1
ATOM 2172 N N . VAL A 1 278 ? 30.304 1.518 -35.859 1.00 91.44 278 VAL A N 1
ATOM 2173 C CA . VAL A 1 278 ? 30.848 2.304 -36.983 1.00 91.44 278 VAL A CA 1
ATOM 2174 C C . VAL A 1 278 ? 32.324 1.992 -37.249 1.00 91.44 278 VAL A C 1
ATOM 2176 O O . VAL A 1 278 ? 32.624 1.648 -38.395 1.00 91.44 278 VAL A O 1
ATOM 2179 N N . PRO A 1 279 ? 33.249 2.026 -36.265 1.00 85.75 279 PRO A N 1
ATOM 2180 C CA . PRO A 1 279 ? 34.643 1.686 -36.539 1.00 85.75 279 PRO A CA 1
ATOM 2181 C C . PRO A 1 279 ? 34.824 0.208 -36.879 1.00 85.75 279 PRO A C 1
ATOM 2183 O O . PRO A 1 279 ? 35.608 -0.100 -37.769 1.00 85.75 279 PRO A O 1
ATOM 2186 N N . CYS A 1 280 ? 34.065 -0.708 -36.270 1.00 89.50 280 CYS A N 1
ATOM 2187 C CA . CYS A 1 280 ? 34.134 -2.126 -36.630 1.00 89.50 280 CYS A CA 1
ATOM 2188 C C . CYS A 1 280 ? 33.628 -2.376 -38.064 1.00 89.50 280 CYS A C 1
ATOM 2190 O O . CYS A 1 280 ? 34.249 -3.102 -38.840 1.00 89.50 280 CYS A O 1
ATOM 2192 N N . ARG A 1 281 ? 32.548 -1.701 -38.479 1.00 92.31 281 ARG A N 1
ATOM 2193 C CA . ARG A 1 281 ? 32.022 -1.754 -39.851 1.00 92.31 281 ARG A CA 1
ATOM 2194 C C . ARG A 1 281 ? 32.975 -1.105 -40.851 1.00 92.31 281 ARG A C 1
ATOM 2196 O O . ARG A 1 281 ? 33.116 -1.611 -41.964 1.00 92.31 281 ARG A O 1
ATOM 2203 N N . ALA A 1 282 ? 33.633 -0.014 -40.466 1.00 90.25 282 ALA A N 1
ATOM 2204 C CA . ALA A 1 282 ? 34.692 0.593 -41.257 1.00 90.25 282 ALA A CA 1
ATOM 2205 C C . ALA A 1 282 ? 35.864 -0.387 -41.411 1.00 90.25 282 ALA A C 1
ATOM 2207 O O . ALA A 1 282 ? 36.250 -0.680 -42.537 1.00 90.25 282 ALA A O 1
ATOM 2208 N N . LEU A 1 283 ? 36.351 -0.980 -40.320 1.00 92.69 283 LEU A N 1
ATOM 2209 C CA . LEU A 1 283 ? 37.428 -1.971 -40.333 1.00 92.69 283 LEU A CA 1
ATOM 2210 C C . LEU A 1 283 ? 37.084 -3.171 -41.224 1.00 92.69 283 LEU A C 1
ATOM 2212 O O . LEU A 1 283 ? 37.896 -3.589 -42.047 1.00 92.69 283 LEU A O 1
ATOM 2216 N N . TRP A 1 284 ? 35.853 -3.678 -41.138 1.00 92.00 284 TRP A N 1
ATOM 2217 C CA . TRP A 1 284 ? 35.383 -4.751 -42.009 1.00 92.00 284 TRP A CA 1
ATOM 2218 C C . TRP A 1 284 ? 35.427 -4.354 -43.490 1.00 92.00 284 TRP A C 1
ATOM 2220 O O . TRP A 1 284 ? 35.900 -5.116 -44.334 1.00 92.00 284 TRP A O 1
ATOM 2230 N N . ARG A 1 285 ? 34.955 -3.146 -43.819 1.00 92.25 285 ARG A N 1
ATOM 2231 C CA . ARG A 1 285 ? 34.890 -2.660 -45.203 1.00 92.25 285 ARG A CA 1
ATOM 2232 C C . ARG A 1 285 ? 36.268 -2.323 -45.777 1.00 92.25 285 ARG A C 1
ATOM 2234 O O . ARG A 1 285 ? 36.483 -2.561 -46.962 1.00 92.25 285 ARG A O 1
ATOM 2241 N N . TRP A 1 286 ? 37.176 -1.794 -44.962 1.00 93.88 286 TRP A N 1
ATOM 2242 C CA . TRP A 1 286 ? 38.511 -1.366 -45.386 1.00 93.88 286 TRP A CA 1
ATOM 2243 C C . TRP A 1 286 ? 39.550 -2.481 -45.354 1.00 93.88 286 TRP A C 1
ATOM 2245 O O . TRP A 1 286 ? 40.430 -2.487 -46.203 1.00 93.88 286 TRP A O 1
ATOM 2255 N N . VAL A 1 287 ? 39.459 -3.423 -44.413 1.00 91.75 287 VAL A N 1
ATOM 2256 C CA . VAL A 1 287 ? 40.486 -4.459 -44.217 1.00 91.75 287 VAL A CA 1
ATOM 2257 C C . VAL A 1 287 ? 39.966 -5.826 -44.628 1.00 91.75 287 VAL A C 1
ATOM 2259 O O . VAL A 1 287 ? 40.548 -6.470 -45.497 1.00 91.75 287 VAL A O 1
ATOM 2262 N N . LEU A 1 288 ? 38.844 -6.279 -44.063 1.00 89.62 288 LEU A N 1
ATOM 2263 C CA . LEU A 1 288 ? 38.403 -7.651 -44.320 1.00 89.62 288 LEU A CA 1
ATOM 2264 C C . LEU A 1 288 ? 37.862 -7.843 -45.728 1.00 89.62 288 LEU A C 1
ATOM 2266 O O . LEU A 1 288 ? 38.119 -8.873 -46.335 1.00 89.62 288 LEU A O 1
ATOM 2270 N N . HIS A 1 289 ? 37.154 -6.866 -46.283 1.00 92.44 289 HIS A N 1
ATOM 2271 C CA . HIS A 1 289 ? 36.630 -6.986 -47.638 1.00 92.44 289 HIS A CA 1
ATOM 2272 C C . HIS A 1 289 ? 37.724 -7.132 -48.721 1.00 92.44 289 HIS A C 1
ATOM 2274 O O . HIS A 1 289 ? 37.599 -8.038 -49.552 1.00 92.44 289 HIS A O 1
ATOM 2280 N N . PRO A 1 290 ? 38.810 -6.326 -48.750 1.00 88.62 290 PRO A N 1
ATOM 2281 C CA . PRO A 1 290 ? 39.906 -6.571 -49.687 1.00 88.62 290 PRO A CA 1
ATOM 2282 C C . PRO A 1 290 ? 40.671 -7.858 -49.377 1.00 88.62 290 PRO A C 1
ATOM 2284 O O . PRO A 1 290 ? 41.014 -8.571 -50.317 1.00 88.62 290 PRO A O 1
ATOM 2287 N N . VAL A 1 291 ? 40.866 -8.214 -48.101 1.00 93.94 291 VAL A N 1
ATOM 2288 C CA . VAL A 1 291 ? 41.508 -9.485 -47.726 1.00 93.94 291 VAL A CA 1
ATOM 2289 C C . VAL A 1 291 ? 40.696 -10.676 -48.229 1.00 93.94 291 VAL A C 1
ATOM 2291 O O . VAL A 1 291 ? 41.249 -11.544 -48.890 1.00 93.94 291 VAL A O 1
ATOM 2294 N N . TRP A 1 292 ? 39.378 -10.702 -48.028 1.00 94.31 292 TRP A N 1
ATOM 2295 C CA . TRP A 1 292 ? 38.516 -11.766 -48.549 1.00 94.31 292 TRP A CA 1
ATOM 2296 C C . TRP A 1 292 ? 38.500 -11.815 -50.071 1.00 94.31 292 TRP A C 1
ATOM 2298 O O . TRP A 1 292 ? 38.458 -12.903 -50.637 1.00 94.31 292 TRP A O 1
ATOM 2308 N N . ARG A 1 293 ? 38.574 -10.667 -50.755 1.00 93.56 293 ARG A N 1
ATOM 2309 C CA . ARG A 1 293 ? 38.734 -10.645 -52.215 1.00 93.56 293 ARG A CA 1
ATOM 2310 C C . ARG A 1 293 ? 40.076 -11.225 -52.649 1.00 93.56 293 ARG A C 1
ATOM 2312 O O . ARG A 1 293 ? 40.093 -11.995 -53.603 1.00 93.56 293 ARG A O 1
ATOM 2319 N N . ALA A 1 294 ? 41.161 -10.904 -51.949 1.00 92.94 294 ALA A N 1
ATOM 2320 C CA . ALA A 1 294 ? 42.486 -11.453 -52.218 1.00 92.94 294 ALA A CA 1
ATOM 2321 C C . ALA A 1 294 ? 42.531 -12.963 -51.948 1.00 92.94 294 ALA A C 1
ATOM 2323 O O . ALA A 1 294 ? 42.988 -13.718 -52.797 1.00 92.94 294 ALA A O 1
ATOM 2324 N N . VAL A 1 295 ? 41.968 -13.418 -50.827 1.00 95.12 295 VAL A N 1
ATOM 2325 C CA . VAL A 1 295 ? 41.843 -14.840 -50.479 1.00 95.12 295 VAL A CA 1
ATOM 2326 C C . VAL A 1 295 ? 40.965 -15.570 -51.490 1.00 95.12 295 VAL A C 1
ATOM 2328 O O . VAL A 1 295 ? 41.340 -16.636 -51.958 1.00 95.12 295 VAL A O 1
ATOM 2331 N N . ALA A 1 296 ? 39.827 -15.001 -51.892 1.00 93.62 296 ALA A N 1
ATOM 2332 C CA . ALA A 1 296 ? 38.966 -15.600 -52.907 1.00 93.62 296 ALA A CA 1
ATOM 2333 C C . ALA A 1 296 ? 39.654 -15.659 -54.278 1.00 93.62 296 ALA A C 1
ATOM 2335 O O . ALA A 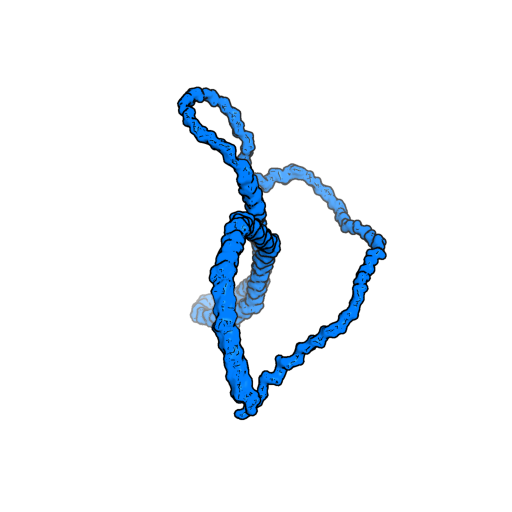1 296 ? 39.489 -16.637 -55.003 1.00 93.62 296 ALA A O 1
ATOM 2336 N N . ALA A 1 297 ? 40.433 -14.638 -54.644 1.00 93.62 297 ALA A N 1
ATOM 2337 C CA . ALA A 1 297 ? 41.234 -14.645 -55.864 1.00 93.62 297 ALA A CA 1
ATOM 2338 C C . ALA A 1 297 ? 42.345 -15.703 -55.799 1.00 93.62 297 ALA A C 1
ATOM 2340 O O . ALA A 1 297 ? 42.478 -16.489 -56.732 1.00 93.62 297 ALA A O 1
ATOM 2341 N N . ALA A 1 298 ? 43.068 -15.787 -54.681 1.00 94.19 298 ALA A N 1
ATOM 2342 C CA . ALA A 1 298 ? 44.093 -16.797 -54.441 1.00 94.19 298 ALA A CA 1
ATOM 2343 C C . ALA A 1 298 ? 43.501 -18.212 -54.454 1.00 94.19 298 ALA A C 1
ATOM 2345 O O . ALA A 1 298 ? 44.029 -19.092 -55.119 1.00 94.19 298 ALA A O 1
ATOM 2346 N N . TRP A 1 299 ? 42.353 -18.426 -53.813 1.00 93.25 299 TRP A N 1
ATOM 2347 C CA . TRP A 1 299 ? 41.633 -19.697 -53.846 1.00 93.25 299 TRP A CA 1
ATOM 2348 C C . TRP A 1 299 ? 41.192 -20.057 -55.262 1.00 93.25 299 TRP A C 1
ATOM 2350 O O . TRP A 1 299 ? 41.375 -21.189 -55.705 1.00 93.25 299 TRP A O 1
ATOM 2360 N N . ARG A 1 300 ? 40.646 -19.095 -56.016 1.00 92.81 300 ARG A N 1
ATOM 2361 C CA . ARG A 1 300 ? 40.304 -19.322 -57.423 1.00 92.81 300 ARG A CA 1
ATOM 2362 C C . ARG A 1 300 ? 41.531 -19.640 -58.265 1.00 92.81 300 ARG A C 1
ATOM 2364 O O . ARG A 1 300 ? 41.422 -20.471 -59.150 1.00 92.81 300 ARG A O 1
ATOM 2371 N N . ALA A 1 301 ? 42.678 -19.030 -57.997 1.00 91.75 301 ALA A N 1
ATOM 2372 C CA . ALA A 1 301 ? 43.904 -19.311 -58.733 1.00 91.75 301 ALA A CA 1
ATOM 2373 C C . ALA A 1 301 ? 44.520 -20.667 -58.353 1.00 91.75 301 ALA A C 1
ATOM 2375 O O . ALA A 1 301 ? 44.985 -21.387 -59.227 1.00 91.75 301 ALA A O 1
ATOM 2376 N N . VAL A 1 302 ? 44.503 -21.033 -57.070 1.00 93.81 302 VAL A N 1
ATOM 2377 C CA . VAL A 1 302 ? 45.189 -22.228 -56.560 1.00 93.81 302 VAL A CA 1
ATOM 2378 C C . VAL A 1 302 ? 44.308 -23.465 -56.622 1.00 93.81 302 VAL A C 1
ATOM 2380 O O . VAL A 1 302 ? 44.806 -24.525 -56.959 1.00 93.81 302 VAL A O 1
ATOM 2383 N N . VAL A 1 303 ? 43.016 -23.362 -56.307 1.0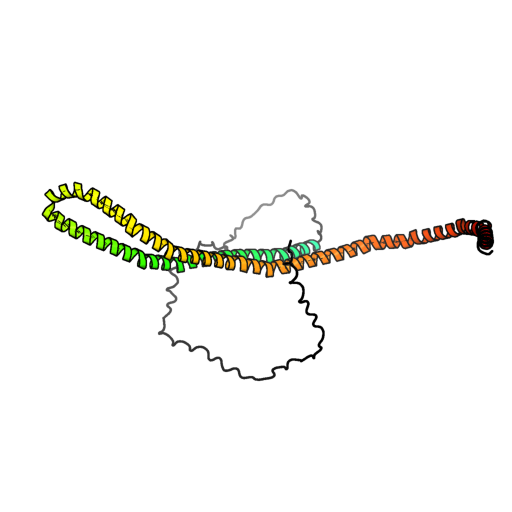0 93.56 303 VAL A N 1
ATOM 2384 C CA . VAL A 1 303 ? 42.138 -24.530 -56.134 1.00 93.56 303 VAL A CA 1
ATOM 2385 C C . VAL A 1 303 ? 41.297 -24.814 -57.370 1.00 93.56 303 VAL A C 1
ATOM 2387 O O . VAL A 1 303 ? 41.074 -25.978 -57.691 1.00 93.56 303 VAL A O 1
ATOM 2390 N N . VAL A 1 304 ? 40.847 -23.795 -58.110 1.00 92.06 304 VAL A N 1
ATOM 2391 C CA . VAL A 1 304 ? 39.973 -24.037 -59.274 1.00 92.06 304 VAL A CA 1
ATOM 2392 C C . VAL A 1 304 ? 40.700 -24.773 -60.403 1.00 92.06 304 VAL A C 1
ATOM 2394 O O . VAL A 1 304 ? 40.103 -25.713 -60.924 1.00 92.06 304 VAL A O 1
ATOM 2397 N N . PRO A 1 305 ? 41.952 -24.445 -60.785 1.00 91.56 305 PRO A N 1
ATOM 2398 C CA . PRO A 1 305 ? 42.661 -25.201 -61.813 1.00 91.56 305 PRO A CA 1
ATOM 2399 C C . PRO A 1 305 ? 42.874 -26.678 -61.459 1.00 91.56 305 PRO A C 1
ATOM 2401 O O . PRO A 1 305 ? 42.482 -27.511 -62.280 1.00 91.56 305 PRO A O 1
ATOM 2404 N N . PRO A 1 306 ? 43.399 -27.051 -60.270 1.00 85.19 306 PRO A N 1
ATOM 2405 C CA . PRO A 1 306 ? 43.541 -28.455 -59.928 1.00 85.19 306 PRO A CA 1
ATOM 2406 C C . PRO A 1 306 ? 42.181 -29.111 -59.750 1.00 85.19 306 PRO A C 1
ATOM 2408 O O . PRO A 1 306 ? 41.981 -30.161 -60.332 1.00 85.19 306 PRO A O 1
ATOM 2411 N N . ALA A 1 307 ? 41.202 -28.495 -59.079 1.00 89.88 307 ALA A N 1
ATOM 2412 C CA . ALA A 1 307 ? 39.875 -29.099 -58.933 1.00 89.88 307 ALA A CA 1
ATOM 2413 C C . ALA A 1 307 ? 39.196 -29.344 -60.290 1.00 89.88 307 ALA A C 1
ATOM 2415 O O . ALA A 1 307 ? 38.601 -30.399 -60.507 1.00 89.88 307 ALA A O 1
ATOM 2416 N N . ARG A 1 308 ? 39.322 -28.402 -61.236 1.00 91.62 308 ARG A N 1
ATOM 2417 C CA . ARG A 1 308 ? 38.829 -28.563 -62.610 1.00 91.62 308 ARG A CA 1
ATOM 2418 C C . ARG A 1 308 ? 39.580 -29.677 -63.332 1.00 91.62 308 ARG A C 1
ATOM 2420 O O . ARG A 1 308 ? 38.942 -30.454 -64.040 1.00 91.62 308 ARG A O 1
ATOM 2427 N N . TRP A 1 309 ? 40.891 -29.787 -63.131 1.00 93.31 309 TRP A N 1
ATOM 2428 C CA . TRP A 1 309 ? 41.693 -30.883 -63.667 1.00 93.31 309 TRP A CA 1
ATOM 2429 C C . TRP A 1 309 ? 41.260 -32.230 -63.082 1.00 93.31 309 TRP A C 1
ATOM 2431 O O . TRP A 1 309 ? 40.936 -33.127 -63.852 1.00 93.31 309 TRP A O 1
ATOM 2441 N N . THR A 1 310 ? 41.139 -32.374 -61.759 1.00 93.19 310 THR A N 1
ATOM 2442 C CA . THR A 1 310 ? 40.715 -33.623 -61.104 1.00 93.19 310 THR A CA 1
ATOM 2443 C C . THR A 1 310 ? 39.301 -34.009 -61.520 1.00 93.19 310 THR A C 1
ATOM 2445 O O . THR A 1 310 ? 39.033 -35.171 -61.818 1.00 93.19 310 THR A O 1
ATOM 2448 N N . TYR A 1 311 ? 38.397 -33.032 -61.623 1.00 91.81 311 TYR A N 1
ATOM 2449 C CA . TYR A 1 311 ? 37.0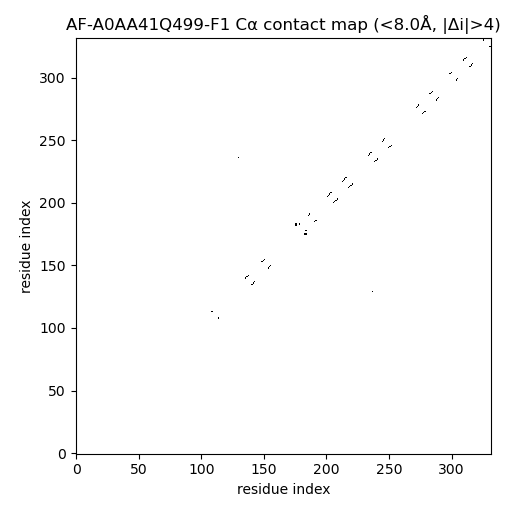42 -33.267 -62.106 1.00 91.81 311 TYR A CA 1
ATOM 2450 C C . TYR A 1 311 ? 37.037 -33.793 -63.546 1.00 91.81 311 TYR A C 1
ATOM 2452 O O . TYR A 1 311 ? 36.381 -34.788 -63.849 1.00 91.81 311 TYR A O 1
ATOM 2460 N N . GLN A 1 312 ? 37.802 -33.163 -64.440 1.00 92.06 312 GLN A N 1
ATOM 2461 C CA . GLN A 1 312 ? 37.868 -33.572 -65.842 1.00 92.06 312 GLN A CA 1
ATOM 2462 C C . GLN A 1 312 ? 38.626 -34.889 -66.049 1.00 92.06 312 GLN A C 1
ATOM 2464 O O . GLN A 1 312 ? 38.243 -35.666 -66.922 1.00 92.06 312 GLN A O 1
ATOM 2469 N N . ARG A 1 313 ? 39.689 -35.135 -65.277 1.00 92.38 313 ARG A N 1
ATOM 2470 C CA . ARG A 1 313 ? 40.608 -36.264 -65.462 1.00 92.38 313 ARG A CA 1
ATOM 2471 C C . ARG A 1 313 ? 40.183 -37.517 -64.706 1.00 92.38 313 ARG A C 1
ATOM 2473 O O . ARG A 1 313 ? 40.400 -38.604 -65.218 1.00 92.38 313 ARG A O 1
ATOM 2480 N N . VAL A 1 314 ? 39.593 -37.370 -63.521 1.00 92.19 314 VAL A N 1
ATOM 2481 C CA . VAL A 1 314 ? 39.251 -38.492 -62.632 1.00 92.19 314 VAL A CA 1
ATOM 2482 C C . VAL A 1 314 ? 37.744 -38.676 -62.549 1.00 92.19 314 VAL A C 1
ATOM 2484 O O . VAL A 1 314 ? 37.247 -39.742 -62.898 1.00 92.19 314 VAL A O 1
ATOM 2487 N N . LEU A 1 315 ? 36.993 -37.639 -62.156 1.00 90.38 315 LEU A N 1
ATOM 2488 C CA . LEU A 1 315 ? 35.552 -37.807 -61.934 1.00 90.38 315 LEU A CA 1
ATOM 2489 C C . LEU A 1 315 ? 34.791 -38.062 -63.233 1.00 90.38 315 LEU A C 1
ATOM 2491 O O . LEU A 1 315 ? 33.904 -38.904 -63.254 1.00 90.38 315 LEU A O 1
ATOM 2495 N N . ARG A 1 316 ? 35.122 -37.366 -64.324 1.00 92.50 316 ARG A N 1
ATOM 2496 C CA . ARG A 1 316 ? 34.406 -37.527 -65.596 1.00 92.50 316 ARG A CA 1
ATOM 2497 C C . ARG A 1 316 ? 34.493 -38.951 -66.174 1.00 92.50 316 ARG A C 1
ATOM 2499 O O . ARG A 1 316 ? 33.440 -39.454 -66.566 1.00 92.50 316 ARG A O 1
ATOM 2506 N N . PRO A 1 317 ? 35.664 -39.619 -66.241 1.00 90.75 317 PRO A N 1
ATOM 2507 C CA . PRO A 1 317 ? 35.714 -41.012 -66.678 1.00 90.75 317 PRO A CA 1
ATOM 2508 C C . PRO A 1 317 ? 35.098 -41.970 -65.658 1.00 90.75 317 PRO A C 1
ATOM 2510 O O . PRO A 1 317 ? 34.385 -42.873 -66.079 1.00 90.75 317 PRO A O 1
ATOM 2513 N N . MET A 1 318 ? 35.278 -41.751 -64.348 1.00 93.81 318 MET A N 1
AT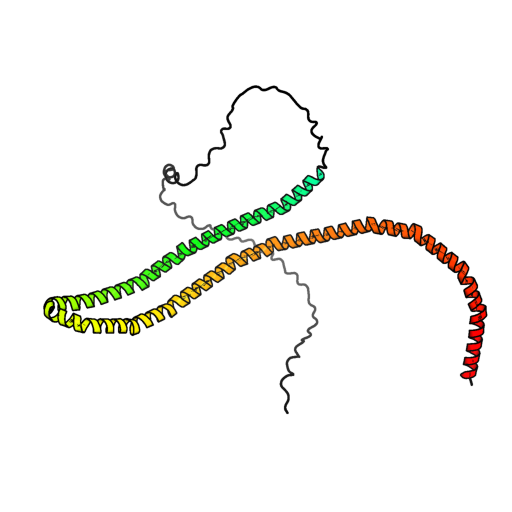OM 2514 C CA . MET A 1 318 ? 34.612 -42.584 -63.336 1.00 93.81 318 MET A CA 1
ATOM 2515 C C . MET A 1 318 ? 33.094 -42.515 -63.473 1.00 93.81 318 MET A C 1
ATOM 2517 O O . MET A 1 318 ? 32.432 -43.538 -63.419 1.00 93.81 318 MET A O 1
ATOM 2521 N N . ASN A 1 319 ? 32.541 -41.324 -63.706 1.00 91.88 319 ASN A N 1
ATOM 2522 C CA . ASN A 1 319 ? 31.101 -41.147 -63.839 1.00 91.88 319 ASN A CA 1
ATOM 2523 C C . ASN A 1 319 ? 30.561 -41.806 -65.118 1.00 91.88 319 ASN A C 1
ATOM 2525 O O . ASN A 1 319 ? 29.455 -42.329 -65.110 1.00 91.88 319 ASN A O 1
ATOM 2529 N N . ARG A 1 320 ? 31.354 -41.842 -66.201 1.00 93.12 320 ARG A N 1
ATOM 2530 C CA . ARG A 1 320 ? 31.021 -42.637 -67.396 1.00 93.12 320 ARG A CA 1
ATOM 2531 C C . ARG A 1 320 ? 31.064 -44.133 -67.105 1.00 93.12 320 ARG A C 1
ATOM 2533 O O . ARG A 1 320 ? 30.092 -44.808 -67.385 1.00 93.12 320 ARG A O 1
ATOM 2540 N N . ALA A 1 321 ? 32.122 -44.620 -66.460 1.00 92.44 321 ALA A N 1
ATOM 2541 C CA . ALA A 1 321 ? 32.236 -46.031 -66.099 1.00 92.44 321 ALA A CA 1
ATOM 2542 C C . ALA A 1 321 ? 31.108 -46.477 -65.154 1.00 92.44 321 ALA A C 1
ATOM 2544 O O . ALA A 1 321 ? 30.541 -47.548 -65.332 1.00 92.44 321 ALA A O 1
ATOM 2545 N N . VAL A 1 322 ? 30.739 -45.644 -64.177 1.00 93.50 322 VAL A N 1
ATOM 2546 C CA . VAL A 1 322 ? 29.596 -45.900 -63.290 1.00 93.50 322 VAL A CA 1
ATOM 2547 C C . VAL A 1 322 ? 28.292 -45.898 -64.081 1.00 93.50 322 VAL A C 1
ATOM 2549 O O . VAL A 1 322 ? 27.484 -46.797 -63.884 1.00 93.50 322 VAL A O 1
ATOM 2552 N N . ALA A 1 323 ? 28.090 -44.942 -64.993 1.00 92.12 323 ALA A N 1
ATOM 2553 C CA . ALA A 1 323 ? 26.911 -44.928 -65.855 1.00 92.12 323 ALA A CA 1
ATOM 2554 C C . ALA A 1 323 ? 26.826 -46.185 -66.740 1.00 92.12 323 ALA A C 1
ATOM 2556 O O . ALA A 1 323 ? 25.746 -46.755 -66.864 1.00 92.12 323 ALA A O 1
ATOM 2557 N N . ASP A 1 324 ? 27.951 -46.659 -67.279 1.00 94.25 324 ASP A N 1
ATOM 2558 C CA . ASP A 1 324 ? 28.021 -47.874 -68.096 1.00 94.25 324 ASP A CA 1
ATOM 2559 C C . ASP A 1 324 ? 27.743 -49.135 -67.261 1.00 94.25 324 ASP A C 1
ATOM 2561 O O . ASP A 1 324 ? 26.988 -50.004 -67.690 1.00 94.25 324 ASP A O 1
ATOM 2565 N N . VAL A 1 325 ? 28.288 -49.229 -66.041 1.00 93.94 325 VAL A N 1
ATOM 2566 C CA . VAL A 1 325 ? 28.027 -50.353 -65.120 1.00 93.94 325 VAL A CA 1
ATOM 2567 C C . VAL A 1 325 ? 26.568 -50.369 -64.675 1.00 93.94 325 VAL A C 1
ATOM 2569 O O . VAL A 1 325 ? 25.933 -51.419 -64.702 1.00 93.94 325 VAL A O 1
ATOM 2572 N N . VAL A 1 326 ? 26.013 -49.217 -64.297 1.00 93.62 326 VAL A N 1
ATOM 2573 C CA . VAL A 1 326 ? 24.592 -49.094 -63.940 1.00 93.62 326 VAL A CA 1
ATOM 2574 C C . VAL A 1 326 ? 23.719 -49.460 -65.144 1.00 93.62 326 VAL A C 1
ATOM 2576 O O . VAL A 1 326 ? 22.775 -50.229 -64.993 1.00 93.62 326 VAL A O 1
ATOM 2579 N N . GLY A 1 327 ? 24.068 -49.003 -66.349 1.00 93.88 327 GLY A N 1
ATOM 2580 C CA . GLY A 1 327 ? 23.386 -49.397 -67.582 1.00 93.88 327 GLY A CA 1
ATOM 2581 C C . GLY A 1 327 ? 23.461 -50.902 -67.859 1.00 93.88 327 GLY A C 1
ATOM 2582 O O . GLY A 1 327 ? 22.461 -51.502 -68.231 1.00 93.88 327 GLY A O 1
ATOM 2583 N N . ALA A 1 328 ? 24.608 -51.540 -67.625 1.00 92.25 328 ALA A N 1
ATOM 2584 C CA . ALA A 1 328 ? 24.789 -52.975 -67.842 1.00 92.25 328 ALA A CA 1
ATOM 2585 C C . ALA A 1 328 ? 24.059 -53.848 -66.806 1.00 92.25 328 ALA A C 1
ATOM 2587 O O . ALA A 1 328 ? 23.588 -54.931 -67.146 1.00 92.25 328 ALA A O 1
ATOM 2588 N N . VAL A 1 329 ? 23.969 -53.392 -65.552 1.00 92.75 329 VAL A N 1
ATOM 2589 C CA . VAL A 1 329 ? 23.307 -54.125 -64.459 1.00 92.75 329 VAL A CA 1
ATOM 2590 C C . VAL A 1 329 ? 21.787 -53.977 -64.517 1.00 92.75 329 VAL A C 1
ATOM 2592 O O . VAL A 1 329 ? 21.080 -54.942 -64.249 1.00 92.75 329 VAL A O 1
ATOM 2595 N N . PHE A 1 330 ? 21.282 -52.789 -64.861 1.00 90.50 330 PHE A N 1
ATOM 2596 C CA . PHE A 1 330 ? 19.844 -52.489 -64.828 1.00 90.50 330 PHE A CA 1
ATOM 2597 C C . PHE A 1 330 ? 19.173 -52.439 -66.210 1.00 90.50 330 PHE A C 1
ATOM 2599 O O . PHE A 1 330 ? 17.956 -52.301 -66.279 1.00 90.50 330 PHE A O 1
ATOM 2606 N N . GLY A 1 331 ? 19.935 -52.515 -67.304 1.00 74.69 331 GLY A N 1
ATOM 2607 C CA . GLY A 1 331 ? 19.435 -52.403 -68.679 1.00 74.69 331 GLY A CA 1
ATOM 2608 C C . GLY A 1 331 ? 19.334 -53.721 -69.449 1.00 74.69 331 GLY A C 1
ATOM 2609 O O . GLY A 1 331 ? 19.318 -53.677 -70.680 1.00 74.69 331 GLY A O 1
ATOM 2610 N N . ARG A 1 332 ? 19.303 -54.874 -68.767 1.00 51.22 332 ARG A N 1
ATOM 2611 C CA . ARG A 1 332 ? 19.125 -56.192 -69.391 1.00 51.22 332 ARG A CA 1
ATOM 2612 C C . ARG A 1 332 ? 17.857 -56.885 -68.925 1.00 51.22 332 ARG A C 1
ATOM 2614 O O . ARG A 1 332 ? 17.606 -56.857 -67.701 1.00 51.22 332 ARG A O 1
#

Organism: NCBI:txid2908204

pLDDT: mean 76.63, std 16.14, range [41.41, 95.25]

Secondary structure (DSSP, 8-state):
------------------------PPPP-----------PPPPPP--S-----TTTTSSS-SSSS-----S---------------------------HHHHHHHHHHHHHHHHHHHHHHHHHHHHHHHHHHHHHHHIIIIIHHHHHHHIIIIIHHHHHHHHHHHHHHHHHHHHHHHHHHHHHHHHHHHHHHHHHHHHHHHHIIIIIHHHHHHHIIIIIHHHHHHHHHHHHHHHIIIIIHHHHHHIIIIIHHHHHHHHHHHHHHHHHHHHHHIIIIIHHHHHHIIIIIHHHHHHHHHHHHHHTHHHHHHHIIIIIHHHHHHHHHHHHHHH--

Radius of gyration: 51.37 Å; Cα contacts (8 Å, |Δi|>4): 39; chains: 1; bounding box: 89×107×142 Å

Solvent-accessible surface area (backbone atoms only — not comparable to full-atom values): 20160 Å² total; per-residue (Å²): 134,83,84,90,88,82,88,86,89,85,88,82,84,80,86,81,81,88,80,88,80,78,93,74,83,79,80,78,87,84,76,77,93,76,82,77,78,83,76,69,79,80,78,76,79,86,67,82,82,77,80,77,65,86,74,77,76,79,76,85,74,86,84,80,68,86,82,75,77,81,91,79,75,85,74,90,74,89,80,82,87,80,88,80,86,86,78,89,67,80,70,76,78,76,64,89,71,64,69,68,61,58,55,54,54,49,49,52,47,51,67,52,48,50,59,52,51,51,51,51,52,51,51,52,49,52,52,51,50,51,52,51,51,51,51,46,45,49,61,66,50,48,48,55,49,51,50,47,50,42,60,66,49,50,47,54,54,48,47,53,51,48,54,52,48,47,55,49,47,49,56,51,47,63,54,33,71,77,44,37,79,69,45,49,60,51,36,63,64,53,41,52,60,49,49,55,46,49,51,52,44,45,42,64,70,46,50,48,53,50,52,51,47,48,47,56,67,51,46,42,54,52,48,51,49,48,50,48,50,51,50,51,47,49,47,50,70,47,50,49,56,50,48,46,46,42,62,68,48,48,48,55,50,51,50,50,51,50,48,52,51,53,49,51,48,53,52,49,52,49,51,48,40,58,68,48,47,47,56,50,52,45,46,39,60,70,48,49,48,55,49,52,50,51,50,52,50,49,45,51,65,64,47,45,56,54,52,52,46,47,42,63,69,49,48,47,56,50,52,49,52,49,50,51,49,51,44,64,72,72,68,113

Foldseek 3Di:
DDDDDPPDPDDPPDDDDDDDDDDDDDDDPPDDDDDDDPPDDDDDPDDDDPPPPVPPPPPPPPPDDDDDDDPPDPDPDDDDDDDDDDDPPPDPPPPPPPPPVVVVVVVVCCVPVVVVVVVVVVVVVLVVVVVVVVVCCCVVPVVVVVVCCCVVPVVVVVVVVVVVVCVVCCVCVVVCVVVPPVVVVVCVVPVVVVVVVVVVCCCVPPVVVVVVCCCVPPVVVVVVVVVVCVVVCCCCSPVVVVVVCCVVPVVVVVVVVVVVVVVVVVVVCVCCCVVPVVVVVVCCVPPVVVVVVVVVVVCCVPPVVVVVVCCVPPVVVVVVVVVVVCCVVVVD

Sequence (332 aa):
MSGDARERVEGAAGTGDAAGGSGGVPPEPSGRSDAPGLSGPPQPPPGPGVVHDPTAYTEYDAGLYPRVPPQGAVRAGAGSGRTGGGSRGTAPRKGPVATGGRWLAQGIAVVFLVPFRLLWELLKLIGRVMVAVLVFFFTRMLRPLATAVHRWILVPAWRLLRDFLWGWVLRYVLWGLVLTPVLAFLLDWVLKPIQRAIERWLWNKLLKPLCRLTLRYVLRPVWAGLCWAGFHFMKWCVVAPLLALWRWVLRPLWRALRAVLVFGWKWATIIVGVLVVVPCRALWRWVLHPVWRAVAAAWRAVVVPPARWTYQRVLRPMNRAVADVVGAVFGR

Mean predicted aligned error: 19.79 Å